Protein AF-A0A8X7NZN6-F1 (afdb_monomer_lite)

pLDDT: mean 70.94, std 18.4, range [31.31, 95.31]

InterPro domains:
  IPR000727 Target SNARE coiled-coil homology domain [PF05739] (166-217)
  IPR000727 Target SNARE coiled-coil homology domain [PS50192] (129-191)
  IPR000727 Target SNARE coiled-coil homology domain [SM00397] (124-191)
  IPR006012 Syntaxin/epimorphin, conserved site [PS00914] (135-174)
  IPR010989 SNARE [SSF47661] (9-184)
  IPR045242 Syntaxin [PTHR19957] (33-213)

Radius of gyration: 46.66 Å; chains: 1; bounding box: 101×71×136 Å

Organism: Brassica carinata (NCBI:txid52824)

Foldseek 3Di:
DVLVVLVVVLVVVVVVVPDDPVVNVVSVVVSLVVLVVVLVVLVVVLVVLVVVLVVLVVVVVVCCVVVVVVVVVVVPPPDDDDDDDDPPDDDDDDDDDDDDDDDDDDDDDDDDDPVVVVVVVVVVVVVVVVVVVVSVVVSVVSVVVSVVSVVVNVVSVCVNVVVDDPPPPPPVVVVVVVVVVVVVVVVVVVVVVVVVVVVVVVVVVVVVVVVVVVCCVVPVD

Structure (mmCIF, N/CA/C/O backbone):
data_AF-A0A8X7NZN6-F1
#
_entry.id   AF-A0A8X7NZN6-F1
#
loop_
_atom_site.group_PDB
_atom_site.id
_atom_site.type_symbol
_atom_site.label_atom_id
_atom_site.label_alt_id
_atom_site.label_comp_id
_atom_site.label_asym_id
_atom_site.label_entity_id
_atom_site.label_seq_id
_atom_site.pdbx_PDB_ins_code
_atom_site.Cartn_x
_atom_site.Cartn_y
_atom_site.Cartn_z
_atom_site.occupancy
_atom_site.B_iso_or_equiv
_atom_site.auth_seq_id
_atom_site.auth_comp_id
_atom_site.auth_asym_id
_atom_site.auth_atom_id
_atom_site.pdbx_PDB_model_num
ATOM 1 N N . MET A 1 1 ? 3.225 8.965 14.453 1.00 59.09 1 MET A N 1
ATOM 2 C CA . MET A 1 1 ? 4.578 9.516 14.675 1.00 59.09 1 MET A CA 1
ATOM 3 C C . MET A 1 1 ? 5.612 8.756 13.863 1.00 59.09 1 MET A C 1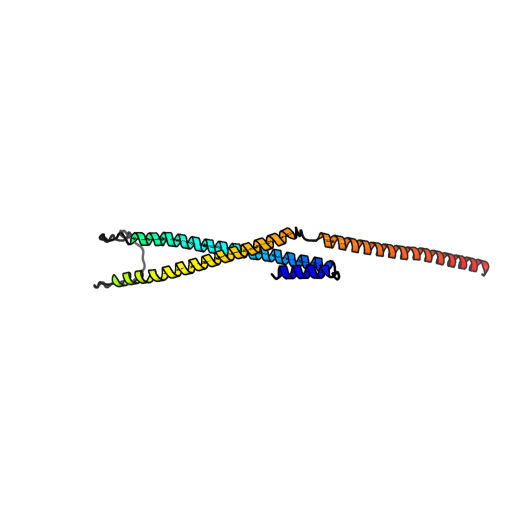
ATOM 5 O O . MET A 1 1 ? 5.939 9.262 12.811 1.00 59.09 1 MET A O 1
ATOM 9 N N . ALA A 1 2 ? 5.996 7.517 14.194 1.00 72.06 2 ALA A N 1
ATOM 10 C CA . ALA A 1 2 ? 7.061 6.818 13.448 1.00 72.06 2 ALA A CA 1
ATOM 11 C C . ALA A 1 2 ? 6.831 6.670 11.923 1.00 72.06 2 ALA A C 1
ATOM 13 O O . ALA A 1 2 ? 7.755 6.879 11.149 1.00 72.06 2 ALA A O 1
ATOM 14 N N . LEU A 1 3 ? 5.606 6.357 11.474 1.00 67.81 3 LEU A N 1
ATOM 15 C CA . LEU A 1 3 ? 5.263 6.301 10.038 1.00 67.81 3 LEU A CA 1
ATOM 16 C C . LEU A 1 3 ? 5.348 7.675 9.352 1.00 67.81 3 LEU A C 1
ATOM 18 O O . LEU A 1 3 ? 5.750 7.771 8.198 1.00 67.81 3 LEU A O 1
ATOM 22 N N . SER A 1 4 ? 4.984 8.733 10.077 1.00 73.88 4 SER A N 1
ATOM 23 C CA . SER A 1 4 ? 5.053 10.117 9.607 1.00 73.88 4 SER A CA 1
ATOM 24 C C . SER A 1 4 ? 6.507 10.585 9.495 1.00 73.88 4 SER A C 1
ATOM 26 O O . SER A 1 4 ? 6.854 11.231 8.515 1.00 73.88 4 SER A O 1
ATOM 28 N N . ASP A 1 5 ? 7.352 10.206 10.458 1.00 77.69 5 ASP A N 1
ATOM 29 C CA . ASP A 1 5 ? 8.793 10.492 10.461 1.00 77.69 5 ASP A CA 1
ATOM 30 C C . ASP A 1 5 ? 9.520 9.733 9.349 1.00 77.69 5 ASP A C 1
ATOM 32 O O . ASP A 1 5 ? 10.446 10.237 8.720 1.00 77.69 5 ASP A O 1
ATOM 36 N N . LEU A 1 6 ? 9.068 8.512 9.062 1.00 71.62 6 LEU A N 1
ATOM 37 C CA . LEU A 1 6 ? 9.506 7.782 7.887 1.00 71.62 6 LEU A CA 1
ATOM 38 C C . LEU A 1 6 ? 9.168 8.612 6.628 1.00 71.62 6 LEU A C 1
ATOM 40 O O . LEU A 1 6 ? 10.049 8.957 5.842 1.00 71.62 6 LEU A O 1
ATOM 44 N N . GLN A 1 7 ? 7.902 8.985 6.458 1.00 71.12 7 GLN A N 1
ATOM 45 C CA . GLN A 1 7 ? 7.441 9.697 5.268 1.00 71.12 7 GLN A CA 1
ATOM 46 C C . GLN A 1 7 ? 8.144 11.053 5.066 1.00 71.12 7 GLN A C 1
ATOM 48 O O . GLN A 1 7 ? 8.397 11.457 3.931 1.00 71.12 7 GLN A O 1
ATOM 53 N N . THR A 1 8 ? 8.513 11.750 6.143 1.00 79.06 8 THR A N 1
ATOM 54 C CA . THR A 1 8 ? 9.322 12.972 6.051 1.00 79.06 8 THR A CA 1
ATOM 55 C C . THR A 1 8 ? 10.756 12.686 5.615 1.00 79.06 8 THR A C 1
ATOM 57 O O . THR A 1 8 ? 11.257 13.410 4.756 1.00 79.06 8 THR A O 1
ATOM 60 N N . LEU A 1 9 ? 11.393 11.622 6.117 1.00 75.44 9 LEU A N 1
ATOM 61 C CA . LEU A 1 9 ? 12.720 11.192 5.656 1.00 75.44 9 LEU A CA 1
ATOM 62 C C . LEU A 1 9 ? 12.719 10.841 4.163 1.00 75.44 9 LEU A C 1
ATOM 64 O O . LEU A 1 9 ? 13.619 11.261 3.441 1.00 75.44 9 LEU A O 1
ATOM 68 N N . GLN A 1 10 ? 11.678 10.158 3.682 1.00 71.38 10 GLN A N 1
ATOM 69 C CA . GLN A 1 10 ? 11.515 9.875 2.254 1.00 71.38 10 GLN A CA 1
ATOM 70 C C . GLN A 1 10 ? 11.435 11.162 1.425 1.00 71.38 10 GLN A C 1
ATOM 72 O O . GLN A 1 10 ? 12.136 11.304 0.426 1.00 71.38 10 GLN A O 1
ATOM 77 N N . ASN A 1 11 ? 10.598 12.117 1.840 1.00 75.12 11 ASN A N 1
ATOM 78 C CA . ASN A 1 11 ? 10.445 13.386 1.126 1.00 75.12 11 ASN A CA 1
ATOM 79 C C . ASN A 1 11 ? 11.748 14.204 1.110 1.00 75.12 11 ASN A C 1
ATOM 81 O O . ASN A 1 11 ? 12.019 14.899 0.133 1.00 75.12 11 ASN A O 1
ATOM 85 N N . MET A 1 12 ? 12.559 14.108 2.169 1.00 74.81 12 MET A N 1
ATOM 86 C CA . MET A 1 12 ? 13.885 14.728 2.232 1.00 74.81 12 MET A CA 1
ATOM 87 C C . MET A 1 12 ? 14.886 14.057 1.281 1.00 74.81 12 MET A C 1
ATOM 89 O O . MET A 1 12 ? 15.617 14.757 0.587 1.00 74.81 12 MET A O 1
ATOM 93 N N . GLU A 1 13 ? 14.895 12.725 1.196 1.00 69.69 13 GLU A N 1
ATOM 94 C CA . GLU A 1 13 ? 15.803 11.970 0.317 1.00 69.69 13 GLU A CA 1
ATOM 95 C C . GLU A 1 13 ? 15.468 12.170 -1.175 1.00 69.69 13 GLU A C 1
ATOM 97 O O . GLU A 1 13 ? 16.363 12.267 -2.014 1.00 69.69 13 GLU A O 1
ATOM 102 N N . ILE A 1 14 ? 14.180 12.326 -1.508 1.00 68.44 14 ILE A N 1
ATOM 103 C CA . ILE A 1 14 ? 13.730 12.696 -2.860 1.00 68.44 14 ILE A CA 1
ATOM 104 C C . ILE A 1 14 ? 14.192 14.117 -3.229 1.00 68.44 14 ILE A C 1
ATOM 106 O O . ILE A 1 14 ? 14.574 14.364 -4.375 1.00 68.44 14 ILE A O 1
ATOM 110 N N . ALA A 1 15 ? 14.185 15.051 -2.271 1.00 72.00 15 ALA A N 1
ATOM 111 C CA . ALA A 1 15 ? 14.575 16.445 -2.494 1.00 72.00 15 ALA A CA 1
ATOM 112 C C . ALA A 1 15 ? 16.090 16.640 -2.711 1.00 72.00 15 ALA A C 1
ATOM 114 O O . ALA A 1 15 ? 16.482 17.582 -3.395 1.00 72.00 15 ALA A O 1
ATOM 115 N N . ASP A 1 16 ? 16.929 15.749 -2.174 1.00 72.50 16 ASP A N 1
ATOM 116 C CA . ASP A 1 16 ? 18.397 15.792 -2.302 1.00 72.50 16 ASP A CA 1
ATOM 117 C C . ASP A 1 16 ? 18.905 15.275 -3.669 1.00 72.50 16 ASP A C 1
ATOM 119 O O . ASP A 1 16 ? 20.084 15.383 -3.998 1.00 72.50 16 ASP A O 1
ATOM 123 N N . GLY A 1 17 ? 18.023 14.709 -4.505 1.00 65.31 17 GLY A N 1
ATOM 124 C CA . GLY A 1 17 ? 18.337 14.300 -5.884 1.00 65.31 17 GLY A CA 1
ATOM 125 C C . GLY A 1 17 ? 19.270 13.086 -6.026 1.00 65.31 17 GLY A C 1
ATOM 126 O O . GLY A 1 17 ? 19.543 12.661 -7.146 1.00 65.31 17 GLY A O 1
ATOM 127 N N . SER A 1 18 ? 19.725 12.496 -4.915 1.00 63.59 18 SER A N 1
ATOM 128 C CA . SER A 1 18 ? 20.623 11.330 -4.848 1.00 63.59 18 SER A CA 1
ATOM 129 C C . SER A 1 18 ? 19.871 10.005 -4.610 1.00 63.59 18 SER A C 1
ATOM 131 O O . SER A 1 18 ? 20.355 9.100 -3.927 1.00 63.59 18 SER A O 1
ATOM 133 N N . TYR A 1 19 ? 18.649 9.869 -5.132 1.00 65.81 19 TYR A N 1
ATOM 134 C CA . TYR A 1 19 ? 17.831 8.677 -4.900 1.00 65.81 19 TYR A CA 1
ATOM 135 C C . TYR A 1 19 ? 17.858 7.721 -6.097 1.00 65.81 19 TYR A C 1
ATOM 137 O O . TYR A 1 19 ? 17.766 8.121 -7.256 1.00 65.81 19 TYR A O 1
ATOM 145 N N . SER A 1 20 ? 17.958 6.422 -5.805 1.00 69.12 20 SER A N 1
ATOM 146 C CA . SER A 1 20 ? 17.649 5.382 -6.788 1.00 69.12 20 SER A CA 1
ATOM 147 C C . SER A 1 20 ? 16.138 5.169 -6.794 1.00 69.12 20 SER A C 1
ATOM 149 O O . SER A 1 20 ? 15.547 5.003 -5.723 1.00 69.12 20 SER A O 1
ATOM 151 N N . HIS A 1 21 ? 15.519 5.169 -7.974 1.00 66.94 21 HIS A N 1
ATOM 152 C CA . HIS A 1 21 ? 14.078 4.954 -8.147 1.00 66.94 21 HIS A CA 1
ATOM 153 C C . HIS A 1 21 ? 13.593 3.685 -7.414 1.00 66.94 21 HIS A C 1
ATOM 155 O O . HIS A 1 21 ? 12.579 3.715 -6.714 1.00 66.94 21 HIS A O 1
ATOM 161 N N . ASP A 1 22 ? 14.399 2.620 -7.436 1.00 69.56 22 ASP A N 1
ATOM 162 C CA . ASP A 1 22 ? 14.140 1.356 -6.734 1.00 69.56 22 ASP A CA 1
ATOM 163 C C . ASP A 1 22 ? 14.012 1.508 -5.218 1.00 69.56 22 ASP A C 1
ATOM 165 O O . ASP A 1 22 ? 13.165 0.870 -4.591 1.00 69.56 22 ASP A O 1
ATOM 169 N N . LYS A 1 23 ? 14.840 2.362 -4.600 1.00 73.81 23 LYS A N 1
ATOM 170 C CA . LYS A 1 23 ? 14.803 2.574 -3.146 1.00 73.81 23 LYS A CA 1
ATOM 171 C C . LYS A 1 23 ? 13.502 3.242 -2.734 1.00 73.81 23 LYS A C 1
ATOM 173 O O . LYS A 1 23 ? 12.896 2.831 -1.748 1.00 73.81 23 LYS A O 1
ATOM 178 N N . VAL A 1 24 ? 13.063 4.232 -3.508 1.00 72.00 24 VAL A N 1
ATOM 179 C CA . VAL A 1 24 ? 11.807 4.951 -3.272 1.00 72.00 24 VAL A CA 1
ATOM 180 C C . VAL A 1 24 ? 10.618 4.005 -3.451 1.00 72.00 24 VAL A C 1
ATOM 182 O O . VAL A 1 24 ? 9.733 3.974 -2.597 1.00 72.00 24 VAL A O 1
ATOM 185 N N . GLY A 1 25 ? 10.628 3.177 -4.502 1.00 71.88 25 GLY A N 1
ATOM 186 C CA . GLY A 1 25 ? 9.596 2.169 -4.751 1.00 71.88 25 GLY A CA 1
ATOM 187 C C . GLY A 1 25 ? 9.488 1.131 -3.630 1.00 71.88 25 GLY A C 1
ATOM 188 O O . GLY A 1 25 ? 8.407 0.943 -3.063 1.00 71.88 25 GLY A O 1
ATOM 189 N N . HIS A 1 26 ? 10.614 0.513 -3.259 1.00 74.31 26 HIS A N 1
ATOM 190 C CA . HIS A 1 26 ? 10.682 -0.468 -2.174 1.00 74.31 26 HIS A CA 1
ATOM 191 C C . HIS A 1 26 ? 10.235 0.131 -0.839 1.00 74.31 26 HIS A C 1
ATOM 193 O O . HIS A 1 26 ? 9.454 -0.467 -0.102 1.00 74.31 26 HIS A O 1
ATOM 199 N N . TYR A 1 27 ? 10.706 1.335 -0.527 1.00 75.56 27 TYR A N 1
ATOM 200 C CA . TYR A 1 27 ? 10.364 2.016 0.707 1.00 75.56 27 TYR A CA 1
ATOM 201 C C . TYR A 1 27 ? 8.863 2.300 0.815 1.00 75.56 27 TYR A C 1
ATOM 203 O O . TYR A 1 27 ? 8.254 1.985 1.838 1.00 75.56 27 TYR A O 1
ATOM 211 N N . THR A 1 28 ? 8.251 2.838 -0.244 1.00 75.56 28 THR A N 1
ATOM 212 C CA . THR A 1 28 ? 6.802 3.062 -0.285 1.00 75.56 28 THR A CA 1
ATOM 213 C C . THR A 1 28 ? 6.049 1.751 -0.064 1.00 75.56 28 THR A C 1
ATOM 215 O O . THR A 1 28 ? 5.167 1.700 0.787 1.00 75.56 28 THR A O 1
ATOM 218 N N . ALA A 1 29 ? 6.458 0.664 -0.730 1.00 76.31 29 ALA A N 1
ATOM 219 C CA . ALA A 1 29 ? 5.828 -0.646 -0.562 1.00 76.31 29 ALA A CA 1
ATOM 220 C C . ALA A 1 29 ? 5.892 -1.160 0.890 1.00 76.31 29 ALA A C 1
ATOM 222 O O . ALA A 1 29 ? 4.887 -1.628 1.424 1.00 76.31 29 ALA A O 1
ATOM 223 N N . VAL A 1 30 ? 7.043 -1.024 1.559 1.00 81.50 30 VAL A N 1
ATOM 224 C CA . VAL A 1 30 ? 7.194 -1.388 2.981 1.00 81.50 30 VAL A CA 1
ATOM 225 C C . VAL A 1 30 ? 6.304 -0.520 3.872 1.00 81.50 30 VAL A C 1
ATOM 227 O O . VAL A 1 30 ? 5.655 -1.023 4.791 1.00 81.50 30 VAL A O 1
ATOM 230 N N . CYS A 1 31 ? 6.260 0.785 3.606 1.00 79.62 31 CYS A N 1
ATOM 231 C CA . CYS A 1 31 ? 5.463 1.734 4.375 1.00 79.62 31 CYS A CA 1
ATOM 232 C C . CYS A 1 31 ? 3.962 1.416 4.270 1.00 79.62 31 CYS A C 1
ATOM 234 O O . CYS A 1 31 ? 3.230 1.519 5.256 1.00 79.62 31 CYS A O 1
ATOM 236 N N . ASP A 1 32 ? 3.510 0.981 3.097 1.00 76.69 32 ASP A N 1
ATOM 237 C CA . ASP A 1 32 ? 2.108 0.673 2.830 1.00 76.69 32 ASP A CA 1
ATOM 238 C C . ASP A 1 32 ? 1.689 -0.704 3.366 1.00 76.69 32 ASP A C 1
ATOM 240 O O . ASP A 1 32 ? 0.598 -0.830 3.936 1.00 76.69 32 ASP A O 1
ATOM 244 N N . ASP A 1 33 ? 2.568 -1.712 3.306 1.00 80.50 33 ASP A N 1
ATOM 245 C CA . ASP A 1 33 ? 2.362 -2.991 4.006 1.00 80.50 33 ASP A CA 1
ATOM 246 C C . ASP A 1 33 ? 2.240 -2.765 5.521 1.00 80.50 33 ASP A C 1
ATOM 248 O O . ASP A 1 33 ? 1.300 -3.252 6.158 1.00 80.50 33 ASP A O 1
ATOM 252 N N . LEU A 1 34 ? 3.123 -1.942 6.101 1.00 84.50 34 LEU A N 1
ATOM 253 C CA . LEU A 1 34 ? 3.086 -1.620 7.526 1.00 84.50 34 LEU A CA 1
ATOM 254 C C . LEU A 1 34 ? 1.785 -0.904 7.919 1.00 84.50 34 LEU A C 1
ATOM 256 O O . LEU A 1 34 ? 1.165 -1.275 8.919 1.00 84.50 34 LEU A O 1
ATOM 260 N N . LYS A 1 35 ? 1.334 0.082 7.132 1.00 80.81 35 LYS A N 1
ATOM 261 C CA . LYS A 1 35 ? 0.050 0.775 7.359 1.00 80.81 35 LYS A CA 1
ATOM 262 C C . LYS A 1 35 ? -1.132 -0.184 7.283 1.00 80.81 35 LYS A C 1
ATOM 264 O O . LYS A 1 35 ? -1.997 -0.142 8.156 1.00 80.81 35 LYS A O 1
ATOM 269 N N . THR A 1 36 ? -1.154 -1.069 6.288 1.00 80.75 36 THR A N 1
ATOM 270 C CA . THR A 1 36 ? -2.229 -2.054 6.091 1.00 80.75 36 THR A CA 1
ATOM 271 C C . THR A 1 36 ? -2.303 -3.031 7.262 1.00 80.75 36 THR A C 1
ATOM 273 O O . THR A 1 36 ? -3.375 -3.242 7.837 1.00 80.75 36 THR A O 1
ATOM 276 N N . ARG A 1 37 ? -1.158 -3.582 7.685 1.00 82.69 37 ARG A N 1
ATOM 277 C CA . ARG A 1 37 ? -1.075 -4.465 8.858 1.00 82.69 37 ARG A CA 1
ATOM 278 C C . ARG A 1 37 ? -1.495 -3.755 10.138 1.00 82.69 37 ARG A C 1
ATOM 280 O O . ARG A 1 37 ? -2.256 -4.322 10.921 1.00 82.69 37 ARG A O 1
ATOM 287 N N . LEU A 1 38 ? -1.037 -2.520 10.344 1.00 87.00 38 LEU A N 1
ATOM 288 C CA . LEU A 1 38 ? -1.389 -1.721 11.515 1.00 8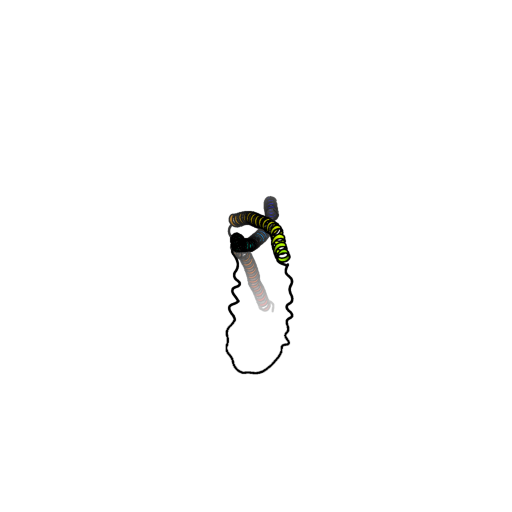7.00 38 LEU A CA 1
ATOM 289 C C . LEU A 1 38 ? -2.889 -1.411 11.550 1.00 87.00 38 LEU A C 1
ATOM 291 O O . LEU A 1 38 ? -3.511 -1.535 12.604 1.00 87.00 38 LEU A O 1
ATOM 295 N N . MET A 1 39 ? -3.487 -1.067 10.408 1.00 84.50 39 MET A N 1
ATOM 296 C CA . MET A 1 39 ? -4.930 -0.851 10.288 1.00 84.50 39 MET A CA 1
ATOM 297 C C . MET A 1 39 ? -5.707 -2.129 10.626 1.00 84.50 39 MET A C 1
ATOM 299 O O . MET A 1 39 ? -6.655 -2.080 11.411 1.00 84.50 39 MET A O 1
ATOM 303 N N . GLY A 1 40 ? -5.271 -3.281 10.105 1.00 82.50 40 GLY A N 1
ATOM 304 C CA . GLY A 1 40 ? -5.857 -4.583 10.424 1.00 82.50 40 GLY A CA 1
ATOM 305 C C . GLY A 1 40 ? -5.776 -4.928 11.915 1.00 82.50 40 GLY A C 1
ATOM 306 O O . GLY A 1 40 ? -6.786 -5.292 12.515 1.00 82.50 40 GLY A O 1
ATOM 307 N N . ALA A 1 41 ? -4.606 -4.753 12.534 1.00 87.56 41 ALA A N 1
ATOM 308 C CA . ALA A 1 41 ? -4.404 -4.998 13.962 1.00 87.56 41 ALA A CA 1
ATOM 309 C C . ALA A 1 41 ? -5.240 -4.050 14.842 1.00 87.56 41 ALA A C 1
ATOM 311 O O . ALA A 1 41 ? -5.872 -4.489 15.802 1.00 87.56 41 ALA A O 1
ATOM 312 N N . THR A 1 42 ? -5.298 -2.763 14.486 1.00 86.25 42 THR A N 1
ATOM 313 C CA . THR A 1 42 ? -6.100 -1.747 15.192 1.00 86.25 42 THR A CA 1
ATOM 314 C C . THR A 1 42 ? -7.587 -2.100 15.149 1.00 86.25 42 THR A C 1
ATOM 316 O O . THR A 1 42 ? -8.258 -2.046 16.178 1.00 86.25 42 THR A O 1
ATOM 319 N N . LYS A 1 43 ? -8.092 -2.533 13.985 1.00 86.31 43 LYS A N 1
ATOM 320 C CA . LYS A 1 43 ? -9.481 -2.979 13.824 1.00 86.31 43 LYS A CA 1
ATOM 321 C C . LYS A 1 43 ? -9.792 -4.205 14.685 1.00 86.31 43 LYS A C 1
ATOM 323 O O . LYS A 1 43 ? -10.763 -4.190 15.432 1.00 86.31 43 LYS A O 1
ATOM 328 N N . GLN A 1 44 ? -8.940 -5.231 14.648 1.00 89.06 44 GLN A N 1
ATOM 329 C CA . GLN A 1 44 ? -9.119 -6.420 15.492 1.00 89.06 44 GLN A CA 1
ATOM 330 C C . GLN A 1 44 ? -9.134 -6.066 16.983 1.00 89.06 44 GLN A C 1
ATOM 332 O O . GLN A 1 44 ? -9.942 -6.594 17.746 1.00 89.06 44 GLN A O 1
ATOM 337 N N . PHE A 1 45 ? -8.261 -5.154 17.412 1.00 90.88 45 PHE A N 1
ATOM 338 C CA . PHE A 1 45 ? -8.224 -4.715 18.801 1.00 90.88 45 PHE A CA 1
ATOM 339 C C . PHE A 1 45 ? -9.493 -3.945 19.197 1.00 90.88 45 PHE A C 1
ATOM 341 O O . PHE A 1 45 ? -10.053 -4.194 20.268 1.00 90.88 45 PHE A O 1
ATOM 348 N N . GLN A 1 46 ? -9.998 -3.077 18.317 1.00 90.81 46 GLN A N 1
ATOM 349 C CA . GLN A 1 46 ? -11.276 -2.392 18.504 1.00 90.81 46 GLN A CA 1
ATOM 350 C C . GLN A 1 46 ? -12.444 -3.382 18.629 1.00 90.81 46 GLN A C 1
ATOM 352 O O . GLN A 1 46 ? -13.272 -3.225 19.529 1.00 90.81 46 GLN A O 1
ATOM 357 N N . ASP A 1 47 ? -12.497 -4.414 17.785 1.00 89.56 47 ASP A N 1
ATOM 358 C CA . ASP A 1 47 ? -13.545 -5.441 17.827 1.00 89.56 47 ASP A CA 1
ATOM 359 C C . ASP A 1 47 ? -13.537 -6.183 19.177 1.00 89.56 47 ASP A C 1
ATOM 361 O O . ASP A 1 47 ? -14.578 -6.339 19.817 1.00 89.56 47 ASP A O 1
ATOM 365 N N . VAL A 1 48 ? -12.352 -6.564 19.674 1.00 93.94 48 VAL A N 1
ATOM 366 C CA . VAL A 1 48 ? -12.192 -7.220 20.986 1.00 93.94 48 VAL A CA 1
ATOM 367 C C . VAL A 1 48 ? -12.625 -6.308 22.136 1.00 93.94 48 VAL A C 1
ATOM 369 O O . VAL A 1 48 ? -13.324 -6.756 23.050 1.00 93.94 48 VAL A O 1
ATOM 372 N N . LEU A 1 49 ? -12.232 -5.032 22.116 1.00 90.81 49 LEU A N 1
ATOM 373 C CA . LEU A 1 49 ? -12.635 -4.069 23.145 1.00 90.81 49 LEU A CA 1
ATOM 374 C C . LEU A 1 49 ? -14.143 -3.810 23.126 1.00 90.81 49 LEU A C 1
ATOM 376 O O . LEU A 1 49 ? -14.761 -3.731 24.191 1.00 90.81 49 LEU A O 1
ATOM 380 N N . THR A 1 50 ? -14.742 -3.741 21.938 1.00 90.00 50 THR A N 1
ATOM 381 C CA . THR A 1 50 ? -16.190 -3.581 21.762 1.00 90.00 50 THR A CA 1
ATOM 382 C C . THR A 1 50 ? -16.928 -4.795 22.317 1.00 90.00 50 THR A C 1
ATOM 384 O O . THR A 1 50 ? -17.774 -4.641 23.197 1.00 90.00 50 THR A O 1
ATOM 387 N N . ALA A 1 51 ? -16.519 -6.010 21.936 1.00 92.06 51 ALA A N 1
ATOM 388 C CA . ALA A 1 51 ? -17.091 -7.252 22.453 1.00 92.06 51 ALA A CA 1
ATOM 389 C C . ALA A 1 51 ? -16.944 -7.378 23.980 1.00 92.06 51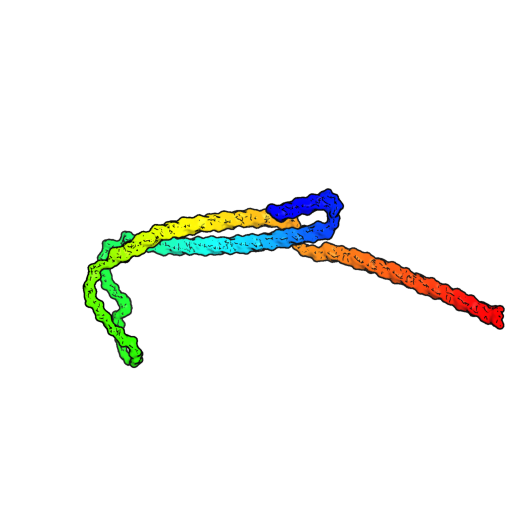 ALA A C 1
ATOM 391 O O . ALA A 1 51 ? -17.846 -7.860 24.675 1.00 92.06 51 ALA A O 1
ATOM 392 N N . ARG A 1 52 ? -15.815 -6.928 24.541 1.00 89.00 52 ARG A N 1
ATOM 393 C CA . ARG A 1 52 ? -15.613 -6.874 25.995 1.00 89.00 52 ARG A CA 1
ATOM 394 C C . ARG A 1 52 ? -16.555 -5.866 26.658 1.00 89.00 52 ARG A C 1
ATOM 396 O O . ARG A 1 52 ? -17.141 -6.192 27.691 1.00 89.00 52 ARG A O 1
ATOM 403 N N . SER A 1 53 ? -16.701 -4.671 26.086 1.00 88.81 53 SER A N 1
ATOM 404 C CA . SER A 1 53 ? -17.605 -3.626 26.583 1.00 88.81 53 SER A CA 1
ATOM 405 C C . SER A 1 53 ? -19.057 -4.106 26.584 1.00 88.81 53 SER A C 1
ATOM 407 O O . SER A 1 53 ? -19.742 -4.003 27.602 1.00 88.81 53 SER A O 1
ATOM 409 N N . GLU A 1 54 ? -19.503 -4.736 25.495 1.00 89.62 54 GLU A N 1
ATOM 410 C CA . GLU A 1 54 ? -20.834 -5.338 25.381 1.00 89.62 54 GLU A CA 1
ATOM 411 C C . GLU A 1 54 ? -21.065 -6.430 26.427 1.00 89.62 54 GLU A C 1
ATOM 413 O O . GLU A 1 54 ? -22.069 -6.393 27.140 1.00 89.62 54 GLU A O 1
ATOM 418 N N . ASN A 1 55 ? -20.116 -7.358 26.597 1.00 89.88 55 ASN A N 1
ATOM 419 C CA . ASN A 1 55 ? -20.212 -8.400 27.624 1.00 89.88 55 ASN A CA 1
ATOM 420 C C . ASN A 1 55 ? -20.321 -7.811 29.037 1.00 89.88 55 ASN A C 1
ATOM 422 O O . ASN A 1 55 ? -21.134 -8.266 29.846 1.00 89.88 55 ASN A O 1
ATOM 426 N N . MET A 1 56 ? -19.532 -6.780 29.343 1.00 85.62 56 MET A N 1
ATOM 427 C CA . MET A 1 56 ? -19.584 -6.099 30.635 1.00 85.62 56 MET A CA 1
ATOM 428 C C . MET A 1 56 ? -20.916 -5.367 30.851 1.00 85.62 56 MET A C 1
ATOM 430 O O . MET A 1 56 ? -21.484 -5.468 31.941 1.00 85.62 56 MET A O 1
ATOM 434 N N . LYS A 1 57 ? -21.445 -4.683 29.827 1.00 86.12 57 LYS A N 1
ATOM 435 C CA . LYS A 1 57 ? -22.759 -4.017 29.868 1.00 86.12 57 LYS A CA 1
ATOM 436 C C . LYS A 1 57 ? -23.901 -5.026 30.031 1.00 86.12 57 LYS A C 1
ATOM 438 O O . LYS A 1 57 ? -24.788 -4.817 30.856 1.00 86.12 57 LYS A O 1
ATOM 443 N N . ALA A 1 58 ? -23.859 -6.153 29.322 1.00 86.38 58 ALA A N 1
ATOM 444 C CA . ALA A 1 58 ? -24.852 -7.220 29.444 1.00 86.38 58 ALA A CA 1
ATOM 445 C C . ALA A 1 58 ? -24.844 -7.860 30.842 1.00 86.38 58 ALA A C 1
ATOM 447 O O . ALA A 1 58 ? -25.901 -8.121 31.423 1.00 86.38 58 ALA A O 1
ATOM 448 N N . HIS A 1 59 ? -23.655 -8.088 31.407 1.00 81.94 59 HIS A N 1
ATOM 449 C CA . HIS A 1 59 ? -23.512 -8.591 32.771 1.00 81.94 59 HIS A CA 1
ATOM 450 C C . HIS A 1 59 ? -24.041 -7.586 33.809 1.00 81.94 59 HIS A C 1
ATOM 452 O O . HIS A 1 59 ? -24.689 -7.985 34.778 1.00 81.94 59 HIS A O 1
ATOM 458 N N . GLU A 1 60 ? -23.806 -6.288 33.599 1.00 81.38 60 GLU A N 1
ATOM 459 C CA . GLU A 1 60 ? -24.336 -5.219 34.449 1.00 81.38 60 GLU A CA 1
ATOM 460 C C . GLU A 1 60 ? -25.864 -5.182 34.435 1.00 81.38 60 GLU A C 1
ATOM 462 O O . GLU A 1 60 ? -26.488 -5.250 35.492 1.00 81.38 60 GLU A O 1
ATOM 467 N N . ASN A 1 61 ? -26.465 -5.147 33.246 1.00 84.06 61 ASN A N 1
ATOM 468 C CA . ASN A 1 61 ? -27.915 -5.123 33.078 1.00 84.06 61 ASN A CA 1
ATOM 469 C C . ASN A 1 61 ? -28.576 -6.316 33.788 1.00 84.06 61 ASN A C 1
ATOM 471 O O . ASN A 1 61 ? -29.504 -6.149 34.579 1.00 84.06 61 ASN A O 1
ATOM 475 N N . ARG A 1 62 ? -28.015 -7.517 33.597 1.00 82.44 62 ARG A N 1
ATOM 476 C CA . ARG A 1 62 ? -28.467 -8.734 34.275 1.00 82.44 62 ARG A CA 1
ATOM 477 C C . ARG A 1 62 ? -28.390 -8.593 35.793 1.00 82.44 62 ARG A C 1
ATOM 479 O O . ARG A 1 62 ? -29.350 -8.911 36.490 1.00 82.44 62 ARG A O 1
ATOM 486 N N . LYS A 1 63 ? -27.265 -8.101 36.314 1.00 76.94 63 LYS A N 1
ATOM 487 C CA . LYS A 1 63 ? -27.089 -7.895 37.753 1.00 76.94 63 LYS A CA 1
ATOM 488 C C . LYS A 1 63 ? -28.080 -6.868 38.299 1.00 76.94 63 LYS A C 1
ATOM 490 O O . LYS A 1 63 ? -28.629 -7.109 39.365 1.00 76.94 63 LYS A O 1
ATOM 495 N N . GLN A 1 64 ? -28.349 -5.776 37.588 1.00 76.94 64 GLN A N 1
ATOM 496 C CA . GLN A 1 64 ? -29.334 -4.773 38.004 1.00 76.94 64 GLN A CA 1
ATOM 497 C C . GLN A 1 64 ? -30.753 -5.349 38.045 1.00 76.94 64 GLN A C 1
ATOM 499 O O . GLN A 1 64 ? -31.454 -5.132 39.028 1.00 76.94 64 GLN A O 1
ATOM 504 N N . LEU A 1 65 ? -31.149 -6.160 37.058 1.00 75.56 65 LEU A N 1
ATOM 505 C CA . LEU A 1 65 ? -32.452 -6.838 37.049 1.00 75.56 65 LEU A CA 1
ATOM 506 C C . LEU A 1 65 ? -32.633 -7.775 38.254 1.00 75.56 65 LEU A C 1
ATOM 508 O O . LEU A 1 65 ? -33.688 -7.774 38.887 1.00 75.56 65 LEU A O 1
ATOM 512 N N . PHE A 1 66 ? -31.606 -8.552 38.607 1.00 71.75 66 PHE A N 1
ATOM 513 C CA . PHE A 1 66 ? -31.669 -9.459 39.760 1.00 71.75 66 PHE A CA 1
ATOM 514 C C . PHE A 1 66 ? -31.466 -8.745 41.107 1.00 71.75 66 PHE A C 1
ATOM 516 O O . PHE A 1 66 ? -32.079 -9.127 42.099 1.00 71.75 66 PHE A O 1
ATOM 523 N N . SER A 1 67 ? -30.661 -7.681 41.153 1.00 66.81 67 SER A N 1
ATOM 524 C CA . SER A 1 67 ? -30.426 -6.889 42.365 1.00 66.81 67 SER A CA 1
ATOM 525 C C . SER A 1 67 ? -31.628 -6.012 42.720 1.00 66.81 67 SER A C 1
ATOM 527 O O . SER A 1 67 ? -32.002 -5.949 43.887 1.00 66.81 67 SER A O 1
ATOM 529 N N . ALA A 1 68 ? -32.271 -5.377 41.736 1.00 61.81 68 ALA A N 1
ATOM 530 C CA . ALA A 1 68 ? -33.495 -4.604 41.950 1.00 61.81 68 ALA A CA 1
ATOM 531 C C . ALA A 1 68 ? -34.653 -5.503 42.408 1.00 61.81 68 ALA A C 1
ATOM 533 O O . ALA A 1 68 ? -35.434 -5.120 43.276 1.00 61.81 68 ALA A O 1
ATOM 534 N N . LYS A 1 69 ? -34.726 -6.734 41.881 1.00 60.53 69 LYS A N 1
ATOM 535 C CA . LYS A 1 69 ? -35.726 -7.721 42.299 1.00 60.53 69 LYS A CA 1
ATOM 536 C C . LYS A 1 69 ? -35.524 -8.184 43.746 1.00 60.53 69 LYS A C 1
ATOM 538 O O . LYS A 1 69 ? -36.509 -8.335 44.456 1.00 60.53 69 LYS A O 1
ATOM 543 N N . ASN A 1 70 ? -34.283 -8.340 44.207 1.00 55.78 70 ASN A N 1
ATOM 544 C CA . ASN A 1 70 ? -34.004 -8.701 45.601 1.00 55.78 70 ASN A CA 1
ATOM 545 C C . ASN A 1 70 ? -34.236 -7.532 46.578 1.00 55.78 70 ASN A C 1
ATOM 547 O O . ASN A 1 70 ? -34.717 -7.766 47.680 1.00 55.78 70 ASN A O 1
ATOM 551 N N . ALA A 1 71 ? -33.988 -6.281 46.169 1.00 54.50 71 ALA A N 1
ATOM 552 C CA . ALA A 1 71 ? -34.297 -5.099 46.985 1.00 54.50 71 ALA A CA 1
ATOM 553 C C . ALA A 1 71 ? -35.813 -4.854 47.153 1.00 54.50 71 ALA A C 1
ATOM 555 O O . ALA A 1 71 ? -36.244 -4.302 48.161 1.00 54.50 71 ALA A O 1
ATOM 556 N N . ALA A 1 72 ? -36.636 -5.284 46.189 1.00 53.41 72 ALA A N 1
ATOM 557 C CA . ALA A 1 72 ? -38.093 -5.169 46.268 1.00 53.41 72 ALA A CA 1
ATOM 558 C C . ALA A 1 72 ? -38.756 -6.240 47.163 1.00 53.41 72 ALA A C 1
ATOM 560 O O . ALA A 1 72 ? -39.863 -6.019 47.646 1.00 53.41 72 ALA A O 1
ATOM 561 N N . VAL A 1 73 ? -38.099 -7.383 47.399 1.00 54.09 73 VAL A N 1
ATOM 562 C CA . VAL A 1 73 ? -38.643 -8.488 48.217 1.00 54.09 73 VAL A CA 1
ATOM 563 C C . VAL A 1 73 ? -38.444 -8.255 49.722 1.00 54.09 73 VAL A C 1
ATOM 565 O O . VAL A 1 73 ? -39.207 -8.788 50.525 1.00 54.09 73 VAL A O 1
ATOM 568 N N . ASP A 1 74 ? -37.487 -7.414 50.120 1.00 49.88 74 ASP A N 1
ATOM 569 C CA . ASP A 1 74 ? -37.168 -7.184 51.539 1.00 49.88 74 ASP A CA 1
ATOM 570 C C . ASP A 1 74 ? -38.083 -6.145 52.221 1.00 49.88 74 ASP A C 1
ATOM 572 O O . ASP A 1 74 ? -38.140 -6.052 53.443 1.00 49.88 74 ASP A O 1
ATOM 576 N N . ASN A 1 75 ? -38.875 -5.389 51.448 1.00 47.84 75 ASN A N 1
ATOM 577 C CA . ASN A 1 75 ? -39.762 -4.351 51.992 1.00 47.84 75 ASN A CA 1
ATOM 578 C C . ASN A 1 75 ? -41.217 -4.817 52.200 1.00 47.84 75 ASN A C 1
ATOM 580 O O . ASN A 1 75 ? -42.114 -4.000 52.413 1.00 47.84 75 ASN A O 1
ATOM 584 N N . GLN A 1 76 ? -41.479 -6.126 52.113 1.00 47.75 76 GLN A N 1
ATOM 585 C CA . GLN A 1 76 ? -42.833 -6.668 52.223 1.00 47.75 76 GLN A CA 1
ATOM 586 C C . GLN A 1 76 ? -42.889 -7.996 52.985 1.00 47.75 76 GLN A C 1
ATOM 588 O O . GLN A 1 76 ? -43.574 -8.904 52.551 1.00 47.75 76 GLN A O 1
ATOM 593 N N . ASN A 1 77 ? -42.207 -8.127 54.130 1.00 44.09 77 ASN A N 1
ATOM 594 C CA . ASN A 1 77 ? -42.408 -9.276 55.026 1.00 44.09 77 ASN A CA 1
ATOM 595 C C . ASN A 1 77 ? -42.347 -8.897 56.518 1.00 44.09 77 ASN A C 1
ATOM 597 O O . ASN A 1 77 ? -41.568 -9.441 57.292 1.00 44.09 77 ASN A O 1
ATOM 601 N N . ASN A 1 78 ? -43.262 -8.022 56.951 1.00 45.41 78 ASN A N 1
ATOM 602 C CA . ASN A 1 78 ? -43.875 -8.153 58.278 1.00 45.41 78 ASN A CA 1
ATOM 603 C C . ASN A 1 78 ? -45.277 -8.762 58.112 1.00 45.41 78 ASN A C 1
ATOM 605 O O . ASN A 1 78 ? -46.289 -8.088 58.276 1.00 45.41 78 ASN A O 1
ATOM 609 N N . ALA A 1 79 ? -45.335 -10.030 57.705 1.00 42.59 79 ALA A N 1
ATOM 610 C CA . ALA A 1 79 ? -46.560 -10.823 57.718 1.00 42.59 79 ALA A CA 1
ATOM 611 C C . ALA A 1 79 ? -46.210 -12.316 57.819 1.00 42.59 79 ALA A C 1
ATOM 613 O O . ALA A 1 79 ? -46.062 -13.013 56.826 1.00 42.59 79 ALA A O 1
ATOM 614 N N . LYS A 1 80 ? -46.048 -12.781 59.062 1.00 46.19 80 LYS A N 1
ATOM 615 C CA . LYS A 1 80 ? -46.439 -14.115 59.555 1.00 46.19 80 LYS A CA 1
ATOM 616 C C . LYS A 1 80 ? -46.332 -15.265 58.528 1.00 46.19 80 LYS A C 1
ATOM 618 O O . LYS A 1 80 ? -47.330 -15.688 57.952 1.00 46.19 80 LYS A O 1
ATOM 623 N N . ALA A 1 81 ? -45.128 -15.813 58.362 1.00 39.53 81 ALA A N 1
ATOM 624 C CA . ALA A 1 81 ? -44.907 -17.027 57.580 1.00 39.53 81 ALA A CA 1
ATOM 625 C C . ALA A 1 81 ? -45.482 -18.257 58.312 1.00 39.53 81 ALA A C 1
ATOM 627 O O . ALA A 1 81 ? -44.954 -18.705 59.331 1.00 39.53 81 ALA A O 1
ATOM 628 N N . VAL A 1 82 ? -46.590 -18.783 57.792 1.00 47.88 82 VAL A N 1
ATOM 629 C CA . VAL A 1 82 ? -47.073 -20.144 58.057 1.00 47.88 82 VAL A CA 1
ATOM 630 C C . VAL A 1 82 ? -46.086 -21.119 57.393 1.00 47.88 82 VAL A C 1
ATOM 632 O O . VAL A 1 82 ? -45.746 -20.905 56.231 1.00 47.88 82 VAL A O 1
ATOM 635 N N . PRO A 1 83 ? -45.592 -22.164 58.082 1.00 48.69 83 PRO A N 1
ATOM 636 C CA . PRO A 1 83 ? -44.665 -23.113 57.479 1.00 48.69 83 PRO A CA 1
ATOM 637 C C . PRO A 1 83 ? -45.430 -24.059 56.544 1.00 48.69 83 PRO A C 1
ATOM 639 O O . PRO A 1 83 ? -46.077 -25.005 56.991 1.00 48.69 83 PRO A O 1
ATOM 642 N N . GLU A 1 84 ? -45.369 -23.790 55.243 1.00 40.72 84 GLU A N 1
ATOM 643 C CA . GLU A 1 84 ? -45.819 -24.712 54.199 1.00 40.72 84 GLU A CA 1
ATOM 644 C C . GLU A 1 84 ? -44.714 -25.759 53.940 1.00 40.72 84 GLU A C 1
ATOM 646 O O . GLU A 1 84 ? -43.548 -25.391 53.759 1.00 40.72 84 GLU A O 1
ATOM 651 N N . PRO A 1 85 ? -45.020 -27.069 53.988 1.00 54.28 85 PRO A N 1
ATOM 652 C CA . PRO A 1 85 ? -44.014 -28.112 53.831 1.00 54.28 85 PRO A CA 1
ATOM 653 C C . PRO A 1 85 ? -43.606 -28.292 52.353 1.00 54.28 85 PRO A C 1
ATOM 655 O O . PRO A 1 85 ? -44.407 -28.049 51.451 1.00 54.28 85 PRO A O 1
ATOM 658 N N . PRO A 1 86 ? -42.368 -28.750 52.075 1.00 62.88 86 PRO A N 1
ATOM 659 C CA . PRO A 1 86 ? -41.868 -28.946 50.712 1.00 62.88 86 PRO A CA 1
ATOM 660 C C . PRO A 1 86 ? -42.658 -30.016 49.921 1.00 62.88 86 PRO A C 1
ATOM 662 O O . PRO A 1 86 ? -43.135 -30.992 50.507 1.00 62.88 86 PRO A O 1
ATOM 665 N N . PRO A 1 87 ? -42.741 -29.898 48.577 1.00 48.06 87 PRO A N 1
ATOM 666 C CA . PRO A 1 87 ? -43.713 -30.609 47.732 1.00 48.06 87 PRO A CA 1
ATOM 667 C C . PRO A 1 87 ? -43.424 -32.098 47.477 1.00 48.06 87 PRO A C 1
ATOM 669 O O . PRO A 1 87 ? -44.063 -32.705 46.621 1.00 48.06 87 PRO A O 1
ATOM 672 N N . TRP A 1 88 ? -42.495 -32.731 48.195 1.00 55.91 88 TRP A N 1
ATOM 673 C CA . TRP A 1 88 ? -42.207 -34.160 48.031 1.00 55.91 88 TRP A CA 1
ATOM 674 C C . TRP A 1 88 ? -42.590 -34.944 49.282 1.00 55.91 88 TRP A C 1
ATOM 676 O O . TRP A 1 88 ? -41.737 -35.427 50.024 1.00 55.91 88 TRP A O 1
ATOM 686 N N . SER A 1 89 ? -43.894 -35.082 49.524 1.00 40.94 89 SER A N 1
ATOM 687 C CA . SER A 1 89 ? -44.401 -36.091 50.459 1.00 40.94 89 SER A CA 1
ATOM 688 C C . SER A 1 89 ? -45.817 -36.568 50.109 1.00 40.94 89 SER A C 1
ATOM 690 O O . SER A 1 89 ? -46.796 -35.872 50.347 1.00 40.94 89 SER A O 1
ATOM 692 N N . SER A 1 90 ? -45.898 -37.768 49.515 1.00 36.12 90 SER A N 1
ATOM 693 C CA . SER A 1 90 ? -46.918 -38.840 49.691 1.00 36.12 90 SER A CA 1
ATOM 694 C C . SER A 1 90 ? -46.818 -39.831 48.507 1.00 36.12 90 SER A C 1
ATOM 696 O O . SER A 1 90 ? -47.104 -39.479 47.372 1.00 36.12 90 SER A O 1
ATOM 698 N N . SER A 1 91 ? -46.080 -40.946 48.661 1.00 41.19 91 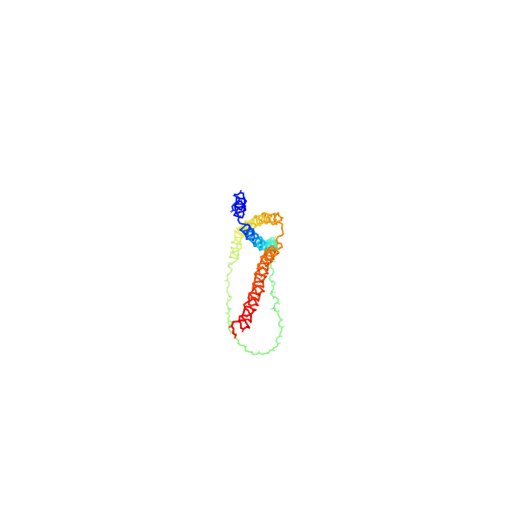SER A N 1
ATOM 699 C CA . SER A 1 91 ? -46.538 -42.333 48.971 1.00 41.19 91 SER A CA 1
ATOM 700 C C . SER A 1 91 ? -47.312 -42.999 47.811 1.00 41.19 91 SER A C 1
ATOM 702 O O . SER A 1 91 ? -48.297 -42.428 47.375 1.00 41.19 91 SER A O 1
ATOM 704 N N . SER A 1 92 ? -46.960 -44.172 47.253 1.00 39.69 92 SER A N 1
ATOM 705 C CA . SER A 1 92 ? -46.805 -45.489 47.913 1.00 39.69 92 SER A CA 1
ATOM 706 C C . SER A 1 92 ? -46.135 -46.593 47.033 1.00 39.69 92 SER A C 1
ATOM 708 O O . SER A 1 92 ? -46.366 -46.659 45.833 1.00 39.69 92 SER A O 1
ATOM 710 N N . THR A 1 93 ? -45.368 -47.462 47.716 1.00 37.78 93 THR A N 1
ATOM 711 C CA . THR A 1 93 ? -44.657 -48.770 47.488 1.00 37.78 93 THR A CA 1
ATOM 712 C C . THR A 1 93 ? -45.302 -49.891 46.616 1.00 37.78 93 THR A C 1
ATOM 714 O O . THR A 1 93 ? -46.481 -49.728 46.318 1.00 37.78 93 THR A O 1
ATOM 717 N N . PRO A 1 94 ? -44.655 -51.071 46.300 1.00 48.00 94 PRO A N 1
ATOM 718 C CA . PRO A 1 94 ? -43.447 -51.713 46.899 1.00 48.00 94 PRO A CA 1
ATOM 719 C C . PRO A 1 94 ? -42.401 -52.406 45.957 1.00 48.00 94 PRO A C 1
ATOM 721 O O . PRO A 1 94 ? -42.645 -52.666 44.786 1.00 48.00 94 PRO A O 1
ATOM 724 N N . SER A 1 95 ? -41.298 -52.859 46.589 1.00 35.94 95 SER A N 1
ATOM 725 C CA . SER A 1 95 ? -40.429 -54.022 46.263 1.00 35.94 95 SER A CA 1
ATOM 726 C C . SER A 1 95 ? -39.131 -53.816 45.451 1.00 35.94 95 SER A C 1
ATOM 728 O O . SER A 1 95 ? -39.170 -53.446 44.284 1.00 35.94 95 SER A O 1
ATOM 730 N N . GLY A 1 96 ? -37.978 -54.158 46.062 1.00 34.41 96 GLY A N 1
ATOM 731 C CA . GLY A 1 96 ? -36.689 -54.362 45.367 1.00 34.41 96 GLY A CA 1
ATOM 732 C C . GLY A 1 96 ? -35.412 -53.882 46.088 1.00 34.41 96 GLY A C 1
ATOM 733 O O . GLY A 1 96 ? -34.863 -52.858 45.719 1.00 34.41 96 GLY A O 1
ATOM 734 N N . SER A 1 97 ? -34.966 -54.631 47.105 1.00 39.66 97 SER A N 1
ATOM 735 C CA . SER A 1 97 ? -33.578 -54.879 47.586 1.00 39.66 97 SER A CA 1
ATOM 736 C C . SER A 1 97 ? -32.421 -53.842 47.499 1.00 39.66 97 SER A C 1
ATOM 738 O O . SER A 1 97 ? -32.069 -53.373 46.424 1.00 39.66 97 SER A O 1
ATOM 740 N N . LEU A 1 98 ? -31.682 -53.776 48.630 1.00 36.81 98 LEU A N 1
ATOM 741 C CA . LEU A 1 98 ? -30.251 -53.427 48.861 1.00 36.81 98 LEU A CA 1
ATOM 742 C C . LEU A 1 98 ? -29.895 -51.921 48.972 1.00 36.81 98 LEU A C 1
ATOM 744 O O . LEU A 1 98 ? -29.818 -51.211 47.984 1.00 36.81 98 LEU A O 1
ATOM 748 N N . GLN A 1 99 ? -29.801 -51.328 50.172 1.00 40.78 99 GLN A N 1
ATOM 749 C CA . GLN A 1 99 ? -28.750 -51.439 51.212 1.00 40.78 99 GLN A CA 1
ATOM 750 C C . GLN A 1 99 ? -27.612 -50.409 51.067 1.00 40.78 99 GLN A C 1
ATOM 752 O O . GLN A 1 99 ? -26.587 -50.707 50.466 1.00 40.78 99 GLN A O 1
ATOM 757 N N . GLN A 1 100 ? -27.759 -49.246 51.724 1.00 37.59 100 GLN A N 1
ATOM 758 C CA . GLN A 1 100 ? -26.836 -48.757 52.771 1.00 37.59 100 GLN A CA 1
ATOM 759 C C . GLN A 1 100 ? -27.225 -47.356 53.277 1.00 37.59 100 GLN A C 1
ATOM 761 O O . GLN A 1 100 ? -27.139 -46.358 52.573 1.00 37.59 100 GLN A O 1
ATOM 766 N N . GLN A 1 101 ? -27.609 -47.305 54.549 1.00 42.88 101 GLN A N 1
ATOM 767 C CA . GLN A 1 101 ? -27.551 -46.131 55.419 1.00 42.88 101 GLN A CA 1
ATOM 768 C C . GLN A 1 101 ? -27.032 -46.641 56.774 1.00 42.88 101 GLN A C 1
ATOM 770 O O . GLN A 1 101 ? -27.208 -47.825 57.083 1.00 42.88 101 GLN A O 1
ATOM 775 N N . PRO A 1 102 ? -26.459 -45.772 57.615 1.00 46.94 102 PRO A N 1
ATOM 776 C CA . PRO A 1 102 ? -27.165 -45.572 58.879 1.00 46.94 102 PRO A CA 1
ATOM 777 C C . PRO A 1 102 ? -27.490 -44.099 59.146 1.00 46.94 102 PRO A C 1
ATOM 779 O O . PRO A 1 102 ? -26.632 -43.223 59.101 1.00 46.94 102 PRO A O 1
ATOM 782 N N . LEU A 1 103 ? -28.768 -43.874 59.469 1.00 41.19 103 LEU A N 1
ATOM 783 C CA . LEU A 1 103 ? -29.294 -42.748 60.247 1.00 41.19 103 LEU A CA 1
ATOM 784 C C . LEU A 1 103 ? -28.613 -42.705 61.646 1.00 41.19 103 LEU A C 1
ATOM 786 O O . LEU A 1 103 ? -28.087 -43.721 62.086 1.00 41.19 103 LEU A O 1
ATOM 790 N N . ARG A 1 104 ? -28.636 -41.649 62.473 1.00 41.81 104 ARG A N 1
ATOM 791 C CA . ARG A 1 104 ? -29.766 -40.874 63.044 1.00 41.81 104 ARG A CA 1
ATOM 792 C C . ARG A 1 104 ? -29.185 -39.620 63.721 1.00 41.81 104 ARG A C 1
ATOM 794 O O . ARG A 1 104 ? -28.156 -39.710 64.371 1.00 41.81 104 ARG A O 1
ATOM 801 N N . ARG A 1 105 ? -29.712 -38.416 63.479 1.00 42.72 105 ARG A N 1
ATOM 802 C CA . ARG A 1 105 ? -30.781 -37.723 64.239 1.00 42.72 105 ARG A CA 1
ATOM 803 C C . ARG A 1 105 ? -30.580 -37.710 65.764 1.00 42.72 105 ARG A C 1
ATOM 805 O O . ARG A 1 105 ? -30.897 -38.688 66.430 1.00 42.72 105 ARG A O 1
ATOM 812 N N . SER A 1 106 ? -30.260 -36.532 66.295 1.00 31.31 106 SER A N 1
ATOM 813 C CA . SER A 1 106 ? -30.697 -36.077 67.619 1.00 31.31 106 SER A CA 1
ATOM 814 C C . SER A 1 106 ? -31.119 -34.612 67.512 1.00 31.31 106 SER A C 1
ATOM 816 O O . SER A 1 106 ? -30.308 -33.747 67.195 1.00 31.31 106 SER A O 1
ATOM 818 N N . ALA A 1 107 ? -32.409 -34.362 67.721 1.00 43.62 107 ALA A N 1
ATOM 819 C CA . ALA A 1 107 ? -32.959 -33.040 67.977 1.00 43.62 107 ALA A CA 1
ATOM 820 C C . ALA A 1 107 ? -32.869 -32.786 69.485 1.00 43.62 107 ALA A C 1
ATOM 822 O O . ALA A 1 107 ? -33.313 -33.653 70.229 1.00 43.62 107 ALA A O 1
ATOM 823 N N . ILE A 1 108 ? -32.323 -31.641 69.899 1.00 36.47 108 ILE A N 1
ATOM 824 C CA . ILE A 1 108 ? -32.578 -30.959 71.178 1.00 36.47 108 ILE A CA 1
ATOM 825 C C . ILE A 1 108 ? -32.385 -29.454 70.926 1.00 36.47 108 ILE A C 1
ATOM 827 O O . ILE A 1 108 ? -31.469 -29.045 70.213 1.00 36.47 108 ILE A O 1
ATOM 831 N N . GLU A 1 109 ? -33.313 -28.680 71.479 1.00 42.62 109 GLU A N 1
ATOM 832 C CA . GLU A 1 109 ? -33.439 -27.224 71.499 1.00 42.62 109 GLU A CA 1
ATOM 833 C C . GLU A 1 109 ? -32.140 -26.414 71.630 1.00 42.62 109 GLU A C 1
ATOM 835 O O . GLU A 1 109 ? -31.348 -26.626 72.545 1.00 42.62 109 GLU A O 1
ATOM 840 N N . ASN A 1 110 ? -31.993 -25.395 70.773 1.00 36.22 110 ASN A N 1
ATOM 841 C CA . ASN A 1 110 ? -31.774 -23.999 71.184 1.00 36.22 110 ASN A CA 1
ATOM 842 C C . ASN A 1 110 ? -31.801 -23.067 69.955 1.00 36.22 110 ASN A C 1
ATOM 844 O O . ASN A 1 110 ? -30.943 -23.145 69.079 1.00 36.22 110 ASN A O 1
ATOM 848 N N . ALA A 1 111 ? -32.778 -22.158 69.902 1.00 46.22 111 ALA A N 1
ATOM 849 C CA . ALA A 1 111 ? -32.609 -20.867 69.228 1.00 46.22 111 ALA A CA 1
ATOM 850 C C . ALA A 1 111 ? -31.635 -20.030 70.089 1.00 46.22 111 ALA A C 1
ATOM 852 O O . ALA A 1 111 ? -31.753 -20.119 71.311 1.00 46.22 111 ALA A O 1
ATOM 853 N N . PRO A 1 112 ? -30.685 -19.247 69.535 1.00 45.19 112 PRO A N 1
ATOM 854 C CA . PRO A 1 112 ? -30.928 -18.295 68.450 1.00 45.19 112 PRO A CA 1
ATOM 855 C C . PRO A 1 112 ? -29.803 -18.237 67.392 1.00 45.19 112 PRO A C 1
ATOM 857 O O . PRO A 1 112 ? -28.633 -18.051 67.711 1.00 45.19 112 PRO A O 1
ATOM 860 N N . SER A 1 113 ? -30.141 -18.281 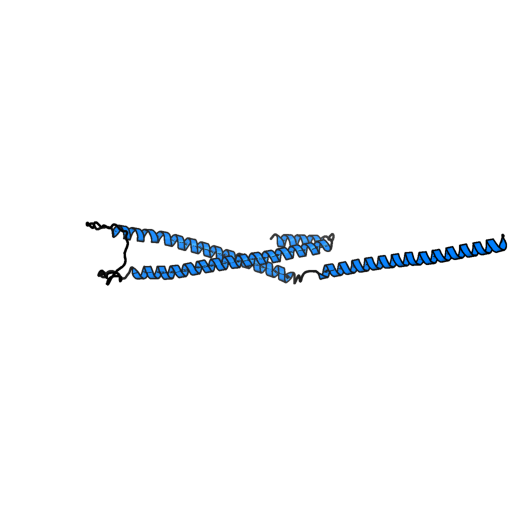66.102 1.00 46.56 113 SER A N 1
ATOM 861 C CA . SER A 1 113 ? -29.176 -17.946 65.035 1.00 46.56 113 SER A CA 1
ATOM 862 C C . SER A 1 113 ? -29.732 -17.029 63.944 1.00 46.56 113 SER A C 1
ATOM 864 O O . SER A 1 113 ? -29.053 -16.801 62.948 1.00 46.56 113 SER A O 1
ATOM 866 N N . GLN A 1 114 ? -30.891 -16.391 64.161 1.00 49.03 114 GLN A N 1
ATOM 867 C CA . GLN A 1 114 ? -31.364 -15.313 63.273 1.00 49.03 114 GLN A CA 1
ATOM 868 C C . GLN A 1 114 ? -30.383 -14.121 63.224 1.00 49.03 114 GLN A C 1
ATOM 870 O O . GLN A 1 114 ? -30.287 -13.438 62.210 1.00 49.03 114 GLN A O 1
ATOM 875 N N . GLN A 1 115 ? -29.571 -13.910 64.269 1.00 46.12 115 GLN A N 1
ATOM 876 C CA . GLN A 1 115 ? -28.511 -12.890 64.273 1.00 46.12 115 GLN A CA 1
ATOM 877 C C . GLN A 1 115 ? -27.295 -13.247 63.399 1.00 46.12 115 GLN A C 1
ATOM 879 O O . GLN A 1 115 ? -26.607 -12.345 62.923 1.00 46.12 115 GLN A O 1
ATOM 884 N N . MET A 1 116 ? -27.025 -14.535 63.155 1.00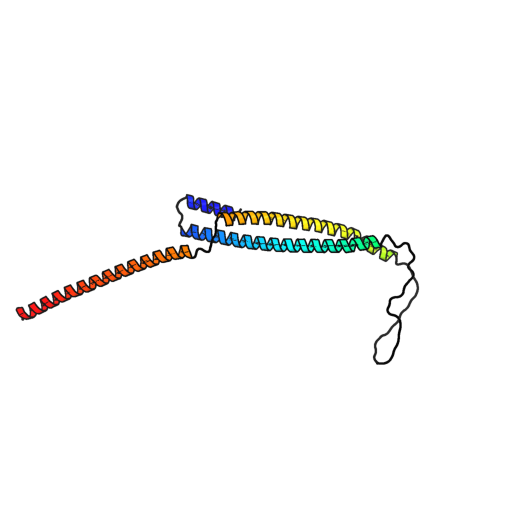 46.56 116 MET A N 1
ATOM 885 C CA . MET A 1 116 ? -25.896 -14.954 62.315 1.00 46.56 116 MET A CA 1
ATOM 886 C C . MET A 1 116 ? -26.230 -14.840 60.820 1.00 46.56 116 MET A C 1
ATOM 888 O O . MET A 1 116 ? -25.354 -14.516 60.022 1.00 46.56 116 MET A O 1
ATOM 892 N N . GLU A 1 117 ? -27.503 -15.003 60.450 1.00 50.25 117 GLU A N 1
ATOM 893 C CA . GLU A 1 117 ? -27.986 -14.788 59.079 1.00 50.25 117 GLU A CA 1
ATOM 894 C C . GLU A 1 117 ? -28.050 -13.292 58.717 1.00 50.25 117 GLU A C 1
ATOM 896 O O . GLU A 1 117 ? -27.648 -12.899 57.621 1.00 50.25 117 GLU A O 1
ATOM 901 N N . MET A 1 118 ? -28.430 -12.430 59.670 1.00 48.97 118 MET A N 1
ATOM 902 C CA . MET A 1 118 ? -28.495 -10.977 59.451 1.00 48.97 118 MET A CA 1
ATOM 903 C C . MET A 1 118 ? -27.109 -10.328 59.267 1.00 48.97 118 MET A C 1
ATOM 905 O O . MET A 1 118 ? -26.956 -9.384 58.492 1.00 48.97 118 MET A O 1
ATOM 909 N N . SER A 1 119 ? -26.067 -10.856 59.921 1.00 47.88 119 SER A N 1
ATOM 910 C CA . SER A 1 119 ? -24.697 -10.332 59.782 1.00 47.88 119 SER A CA 1
ATOM 911 C C . SER A 1 119 ? -24.048 -10.699 58.434 1.00 47.88 119 SER A C 1
ATOM 913 O O . SER A 1 119 ? -23.190 -9.976 57.927 1.00 47.88 119 SER A O 1
ATOM 915 N N . MET A 1 120 ? -24.503 -11.782 57.792 1.00 50.50 120 MET A N 1
ATOM 916 C CA . MET A 1 120 ? -24.020 -12.195 56.466 1.00 50.50 120 MET A CA 1
ATOM 917 C C . MET A 1 120 ? -24.599 -11.328 55.335 1.00 50.50 120 MET A C 1
ATOM 919 O O . MET A 1 120 ? -23.917 -11.082 54.341 1.00 50.50 120 MET A O 1
ATOM 923 N N . LEU A 1 121 ? -25.808 -10.782 55.517 1.00 51.44 121 LEU A N 1
ATOM 924 C CA . LEU A 1 121 ? -26.433 -9.829 54.588 1.00 51.44 121 LEU A CA 1
ATOM 925 C C . LEU A 1 121 ? -25.810 -8.425 54.671 1.00 51.44 121 LEU A C 1
ATOM 927 O O . LEU A 1 121 ? -25.628 -7.765 53.645 1.00 51.44 121 LEU A O 1
ATOM 931 N N . GLN A 1 122 ? -25.397 -7.979 55.863 1.00 47.72 122 GLN A N 1
ATOM 932 C CA . GLN A 1 122 ? -24.812 -6.644 56.041 1.00 47.72 122 GLN A CA 1
ATOM 933 C C . GLN A 1 122 ? -23.385 -6.530 55.471 1.00 47.72 122 GLN A C 1
ATOM 935 O O . GLN A 1 122 ? -22.964 -5.446 55.065 1.00 47.72 122 GLN A O 1
ATOM 940 N N . GLN A 1 123 ? -22.641 -7.638 55.379 1.00 45.56 123 GLN A N 1
ATOM 941 C CA . GLN A 1 123 ? -21.255 -7.630 54.894 1.00 45.56 123 GLN A CA 1
ATOM 942 C C . GLN A 1 123 ? -21.132 -7.726 53.361 1.00 45.56 123 GLN A C 1
ATOM 944 O O . GLN A 1 123 ? -20.071 -7.438 52.799 1.00 45.56 123 GLN A O 1
ATOM 949 N N . THR A 1 124 ? -22.214 -8.062 52.651 1.00 50.84 124 THR A N 1
ATOM 950 C CA . THR A 1 124 ? -22.225 -8.125 51.178 1.00 50.84 124 THR A CA 1
ATOM 951 C C . THR A 1 124 ? -22.517 -6.792 50.485 1.00 50.84 124 THR A C 1
ATOM 953 O O . THR A 1 124 ? -22.118 -6.609 49.333 1.00 50.84 124 THR A O 1
ATOM 956 N N . VAL A 1 125 ? -23.148 -5.842 51.180 1.00 50.81 125 VAL A N 1
ATOM 957 C CA . VAL A 1 125 ? -23.527 -4.524 50.637 1.00 50.81 125 VAL A CA 1
ATOM 958 C C . VAL A 1 125 ? -22.320 -3.592 50.417 1.00 50.81 125 VAL A C 1
ATOM 960 O O . VAL A 1 125 ? -22.162 -3.107 49.294 1.00 50.81 125 VAL A O 1
ATOM 963 N N . PRO A 1 126 ? -21.381 -3.400 51.371 1.00 51.03 126 PRO A N 1
ATOM 964 C CA . PRO A 1 126 ? -20.250 -2.489 51.150 1.00 51.03 126 PRO A CA 1
ATOM 965 C C . PRO A 1 126 ? -19.236 -3.014 50.116 1.00 51.03 126 PRO A C 1
ATOM 967 O O . PRO A 1 126 ? -18.490 -2.241 49.523 1.00 51.03 126 PRO A O 1
ATOM 970 N N . ARG A 1 127 ? -19.221 -4.326 49.832 1.00 51.72 127 ARG A N 1
ATOM 971 C CA . ARG A 1 127 ? -18.365 -4.918 48.786 1.00 51.72 127 ARG A CA 1
ATOM 972 C C . ARG A 1 127 ? -18.956 -4.762 47.377 1.00 51.72 127 ARG A C 1
ATOM 974 O O . ARG A 1 127 ? -18.214 -4.805 46.394 1.00 51.72 127 ARG A O 1
ATOM 981 N N . GLN A 1 128 ? -20.275 -4.587 47.258 1.00 54.88 128 GLN A N 1
ATOM 982 C CA . GLN A 1 128 ? -20.941 -4.399 45.969 1.00 54.88 128 GLN A CA 1
ATOM 983 C C . GLN A 1 128 ? -20.688 -3.011 45.377 1.00 54.88 128 GLN A C 1
ATOM 985 O O . GLN A 1 128 ? -20.388 -2.951 44.183 1.00 54.88 128 GLN A O 1
ATOM 990 N N . GLU A 1 129 ? -20.744 -1.944 46.182 1.00 59.44 129 GLU A N 1
ATOM 991 C CA . GLU A 1 129 ? -20.538 -0.563 45.712 1.00 59.44 129 GLU A CA 1
ATOM 992 C C . GLU A 1 129 ? -19.142 -0.354 45.113 1.00 59.44 129 GLU A C 1
ATOM 994 O O . GLU A 1 129 ? -19.017 0.128 43.981 1.00 59.44 129 GLU A O 1
ATOM 999 N N . SER A 1 130 ? -18.089 -0.814 45.801 1.00 62.03 130 SER A N 1
ATOM 1000 C CA . SER A 1 130 ? -16.715 -0.715 45.290 1.00 62.03 130 SER A CA 1
ATOM 1001 C C . SER A 1 130 ? -16.527 -1.487 43.981 1.00 62.03 130 SER A C 1
ATOM 1003 O O . SER A 1 130 ? -15.801 -1.044 43.093 1.00 62.03 130 SER A O 1
ATOM 1005 N N . TYR A 1 131 ? -17.210 -2.626 43.817 1.00 68.31 131 TYR A N 1
ATOM 1006 C CA . TYR A 1 131 ? -17.136 -3.417 42.589 1.00 68.31 131 TYR A CA 1
ATOM 1007 C C . TYR A 1 131 ? -17.854 -2.733 41.415 1.00 68.31 131 TYR A C 1
ATOM 1009 O O . TYR A 1 131 ? -17.361 -2.799 40.290 1.00 68.31 131 TYR A O 1
ATOM 1017 N N . SER A 1 132 ? -19.008 -2.085 41.623 1.00 71.88 132 SER A N 1
ATOM 1018 C CA . SER A 1 132 ? -19.674 -1.266 40.591 1.00 71.88 132 SER A CA 1
ATOM 1019 C C . SER A 1 132 ? -18.838 -0.058 40.182 1.00 71.88 132 SER A C 1
ATOM 1021 O O . SER A 1 132 ? -18.683 0.180 38.986 1.00 71.88 132 SER A O 1
ATOM 1023 N N . GLN A 1 133 ? -18.233 0.645 41.142 1.00 76.81 133 GLN A N 1
ATOM 1024 C CA . GLN A 1 133 ? -17.432 1.829 40.848 1.00 76.81 133 GLN A CA 1
ATOM 1025 C C . GLN A 1 133 ? -16.149 1.484 40.079 1.00 76.81 133 GLN A C 1
ATOM 1027 O O . GLN A 1 133 ? -15.902 2.068 39.026 1.00 76.81 133 GLN A O 1
ATOM 1032 N N . ASN A 1 134 ? -15.391 0.464 40.510 1.00 79.56 134 ASN A N 1
ATOM 1033 C CA . ASN A 1 134 ? -14.208 0.003 39.766 1.00 79.56 134 ASN A CA 1
ATOM 1034 C C . ASN A 1 134 ? -14.552 -0.443 38.336 1.00 79.56 134 ASN A C 1
ATOM 1036 O O . ASN A 1 134 ? -13.758 -0.260 37.415 1.00 79.56 134 ASN A O 1
ATOM 1040 N N . ARG A 1 135 ? -15.736 -1.030 38.132 1.00 76.56 135 ARG A N 1
ATOM 1041 C CA . ARG A 1 135 ? -16.183 -1.484 36.810 1.00 76.56 135 ARG A CA 1
ATOM 1042 C C . ARG A 1 135 ? -16.622 -0.330 35.912 1.00 76.56 135 ARG A C 1
ATOM 1044 O O . ARG A 1 135 ? -16.324 -0.381 34.724 1.00 76.56 135 ARG A O 1
ATOM 1051 N N . ALA A 1 136 ? -17.264 0.703 36.458 1.00 81.56 136 ALA A N 1
ATOM 1052 C CA . ALA A 1 136 ? -17.580 1.924 35.718 1.00 81.56 136 ALA A CA 1
ATOM 1053 C C . ALA A 1 136 ? -16.302 2.635 35.244 1.00 81.56 136 ALA A C 1
ATOM 1055 O O . ALA A 1 136 ? -16.203 3.008 34.078 1.00 81.56 136 ALA A O 1
ATOM 1056 N N . VAL A 1 137 ? -15.284 2.721 36.109 1.00 85.25 137 VAL A N 1
ATOM 1057 C CA . VAL A 1 137 ? -13.959 3.256 35.749 1.00 85.25 137 VAL A CA 1
ATOM 1058 C C . VAL A 1 137 ? -13.302 2.416 34.648 1.00 85.25 137 VAL A C 1
ATOM 1060 O O . VAL A 1 137 ? -12.792 2.965 33.673 1.00 85.25 137 VAL A O 1
ATOM 1063 N N . ALA A 1 138 ? -13.361 1.083 34.750 1.00 83.06 138 ALA A N 1
ATOM 1064 C CA . ALA A 1 138 ? -12.823 0.195 33.719 1.00 83.06 138 ALA A CA 1
ATOM 1065 C C . ALA A 1 138 ? -13.556 0.327 32.370 1.00 83.06 138 ALA A C 1
ATOM 1067 O O . ALA A 1 138 ? -12.907 0.308 31.328 1.00 83.06 138 ALA A O 1
ATOM 1068 N N . LEU A 1 139 ? -14.885 0.486 32.370 1.00 85.75 139 LEU A N 1
ATOM 1069 C CA . LEU A 1 139 ? -15.666 0.722 31.150 1.00 85.75 139 LEU A CA 1
ATOM 1070 C C . LEU A 1 139 ? -15.325 2.064 30.505 1.00 85.75 139 LEU A C 1
ATOM 1072 O O . LEU A 1 139 ? -15.090 2.100 29.303 1.00 85.75 139 LEU A O 1
ATOM 1076 N N . HIS A 1 140 ? -15.223 3.129 31.301 1.00 87.94 140 HIS A N 1
ATOM 1077 C CA . HIS A 1 140 ? -14.803 4.441 30.811 1.00 87.94 140 HIS A CA 1
ATOM 1078 C C . HIS A 1 140 ? -13.401 4.386 30.187 1.00 87.94 140 HIS A C 1
ATOM 1080 O O . HIS A 1 140 ? -13.162 4.966 29.132 1.00 87.94 140 HIS A O 1
ATOM 1086 N N . SER A 1 141 ? -12.477 3.632 30.794 1.00 88.00 141 SER A N 1
ATOM 1087 C CA . SER A 1 141 ? -11.150 3.402 30.216 1.00 88.00 141 SER A CA 1
ATOM 1088 C C . SER A 1 141 ? -11.223 2.667 28.876 1.00 88.00 141 SER A C 1
ATOM 1090 O O . SER A 1 141 ? -10.527 3.061 27.948 1.00 88.00 141 SER A O 1
ATOM 1092 N N . VAL A 1 142 ? -12.061 1.630 28.751 1.00 89.12 142 VAL A N 1
ATOM 1093 C CA . VAL A 1 142 ? -12.247 0.900 27.484 1.00 89.12 142 VAL A CA 1
ATOM 1094 C C . VAL A 1 142 ? -12.853 1.805 26.411 1.00 89.12 142 VAL A C 1
ATOM 1096 O O . VAL A 1 142 ? -12.375 1.799 25.281 1.00 89.12 142 VAL A O 1
ATOM 1099 N N . GLU A 1 143 ? -13.866 2.604 26.750 1.00 88.69 143 GLU A N 1
ATOM 1100 C CA . GLU A 1 143 ? -14.487 3.557 25.822 1.00 88.69 143 GLU A CA 1
ATOM 1101 C C . GLU A 1 143 ? -13.484 4.624 25.362 1.00 88.69 143 GLU A C 1
ATOM 1103 O O . GLU A 1 143 ? -13.377 4.883 24.164 1.00 88.69 143 GLU A O 1
ATOM 1108 N N . SER A 1 144 ? -12.669 5.158 26.277 1.00 90.69 144 SER A N 1
ATOM 1109 C CA . SER A 1 144 ? -11.583 6.082 25.941 1.00 90.69 144 SER A CA 1
ATOM 1110 C C . SER A 1 144 ? -10.565 5.447 24.984 1.00 90.69 144 SER A C 1
ATOM 1112 O O . SER A 1 144 ? -10.255 6.041 23.951 1.00 90.69 144 SER A O 1
ATOM 1114 N N . THR A 1 145 ? -10.120 4.211 25.237 1.00 89.19 145 THR A N 1
ATOM 1115 C CA . THR A 1 145 ? -9.205 3.501 24.326 1.00 89.19 145 THR A CA 1
ATOM 1116 C C . THR A 1 145 ? -9.840 3.247 22.955 1.00 89.19 145 THR A C 1
ATOM 1118 O O . THR A 1 145 ? -9.174 3.413 21.939 1.00 89.19 145 THR A O 1
ATOM 1121 N N . ILE A 1 146 ? -11.131 2.903 22.885 1.00 88.94 146 ILE A N 1
ATOM 1122 C CA . ILE A 1 146 ? -11.842 2.752 21.604 1.00 88.94 146 ILE A CA 1
ATOM 1123 C C . ILE A 1 146 ? -11.848 4.077 20.826 1.00 88.94 146 ILE A C 1
ATOM 1125 O O . ILE A 1 146 ? -11.584 4.075 19.623 1.00 88.94 146 ILE A O 1
ATOM 1129 N N . THR A 1 147 ? -12.103 5.211 21.489 1.00 90.62 147 THR A N 1
ATOM 1130 C CA . THR A 1 147 ? -12.077 6.527 20.822 1.00 90.62 147 THR A CA 1
ATOM 1131 C C . THR A 1 147 ? -10.684 6.905 20.320 1.00 90.62 147 THR A C 1
ATOM 1133 O O . THR A 1 147 ? -10.552 7.410 19.206 1.00 90.62 147 THR A O 1
ATOM 1136 N N . GLU A 1 148 ? -9.638 6.593 21.086 1.00 91.06 148 GLU A N 1
ATOM 1137 C CA . GLU A 1 148 ? -8.247 6.805 20.680 1.00 91.06 148 GLU A CA 1
ATOM 1138 C C . GLU A 1 148 ? -7.888 5.958 19.447 1.00 91.06 148 GLU A C 1
ATOM 1140 O O . GLU A 1 148 ? -7.366 6.480 18.459 1.00 91.06 148 GLU A O 1
ATOM 1145 N N . LEU A 1 149 ? -8.258 4.672 19.449 1.00 90.25 149 LEU A N 1
ATOM 1146 C CA . LEU A 1 149 ? -8.064 3.770 18.308 1.00 90.25 149 LEU A CA 1
ATOM 1147 C C . LEU A 1 149 ? -8.832 4.232 17.070 1.00 90.25 149 LEU A C 1
ATOM 1149 O O . LEU A 1 149 ? -8.306 4.145 15.964 1.00 90.25 149 LEU A O 1
ATOM 1153 N N . SER A 1 150 ? -10.043 4.769 17.235 1.00 86.50 150 SER A N 1
ATOM 1154 C CA . SER A 1 150 ? -10.809 5.358 16.131 1.00 86.50 150 SER A CA 1
ATOM 1155 C C . SER A 1 150 ? -10.092 6.569 15.519 1.00 86.50 150 SER A C 1
ATOM 1157 O O . SER A 1 150 ? -10.162 6.782 14.304 1.00 86.50 150 SER A O 1
ATOM 1159 N N . GLY A 1 151 ? -9.369 7.346 16.332 1.00 88.06 151 GLY A N 1
ATOM 1160 C CA . GLY A 1 151 ? -8.488 8.416 15.860 1.00 88.06 151 GLY A CA 1
ATOM 1161 C C . GLY A 1 151 ? -7.328 7.878 15.018 1.00 88.06 151 GLY A C 1
ATOM 1162 O O . GLY A 1 151 ? -7.087 8.367 13.913 1.00 88.06 151 GLY A O 1
ATOM 1163 N N . ILE A 1 152 ? -6.666 6.814 15.487 1.00 88.38 152 ILE A N 1
ATOM 1164 C CA . ILE A 1 152 ? -5.600 6.119 14.743 1.00 88.38 152 ILE A CA 1
ATOM 1165 C C . ILE A 1 152 ? -6.143 5.545 13.427 1.00 88.38 152 ILE A C 1
ATOM 1167 O O . ILE A 1 152 ? -5.518 5.708 12.381 1.00 88.38 152 ILE A O 1
ATOM 1171 N N . PHE A 1 153 ? -7.325 4.928 13.453 1.00 85.50 153 PHE A N 1
ATOM 1172 C CA . PHE A 1 153 ? -7.982 4.364 12.276 1.00 85.50 153 PHE A CA 1
ATOM 1173 C C . PHE A 1 153 ? -8.307 5.436 11.236 1.00 85.50 153 PHE A C 1
ATOM 1175 O O . PHE A 1 153 ? -8.010 5.249 10.062 1.00 85.50 153 PHE A O 1
ATOM 1182 N N . THR A 1 154 ? -8.844 6.583 11.660 1.00 85.19 154 THR A N 1
ATOM 1183 C CA . THR A 1 154 ? -9.117 7.719 10.764 1.00 85.19 154 THR A CA 1
ATOM 1184 C C . THR A 1 154 ? -7.826 8.244 10.142 1.00 85.19 154 THR A C 1
ATOM 1186 O O . THR A 1 154 ? -7.769 8.465 8.935 1.00 85.19 154 THR A O 1
ATOM 1189 N N . HIS A 1 155 ? -6.762 8.382 10.938 1.00 84.06 155 HIS A N 1
ATOM 1190 C CA . HIS A 1 155 ? -5.462 8.819 10.440 1.00 84.06 155 HIS A CA 1
ATOM 1191 C C . HIS A 1 155 ? -4.881 7.836 9.409 1.00 84.06 155 HIS A C 1
ATOM 1193 O O . HIS A 1 155 ? -4.472 8.248 8.324 1.00 84.06 155 HIS A O 1
ATOM 1199 N N . LEU A 1 156 ? -4.925 6.531 9.689 1.00 81.62 156 LEU A N 1
ATOM 1200 C CA . LEU A 1 156 ? -4.487 5.495 8.751 1.00 81.62 156 LEU A CA 1
ATOM 1201 C C . LEU A 1 156 ? -5.365 5.440 7.500 1.00 81.62 156 LEU A C 1
ATOM 1203 O O . LEU A 1 156 ? -4.834 5.312 6.404 1.00 81.62 156 LEU A O 1
ATOM 1207 N N . ALA A 1 157 ? -6.684 5.583 7.635 1.00 77.88 157 ALA A N 1
ATOM 1208 C CA . ALA A 1 157 ? -7.606 5.621 6.506 1.00 77.88 157 ALA A CA 1
ATOM 1209 C C . ALA A 1 157 ? -7.292 6.807 5.591 1.00 77.88 157 ALA A C 1
ATOM 1211 O O . ALA A 1 157 ? -7.141 6.614 4.390 1.00 77.88 157 ALA A O 1
ATOM 1212 N N . THR A 1 158 ? -7.084 8.007 6.146 1.00 79.56 158 THR A N 1
ATOM 1213 C CA . THR A 1 158 ? -6.668 9.167 5.343 1.00 79.56 158 THR A CA 1
ATOM 1214 C C . THR A 1 158 ? -5.331 8.926 4.646 1.00 79.56 158 THR A C 1
ATOM 1216 O O . THR A 1 158 ? -5.232 9.159 3.446 1.00 79.56 158 THR A O 1
ATOM 1219 N N . MET A 1 159 ? -4.344 8.360 5.344 1.00 73.75 159 MET A N 1
ATOM 1220 C CA . MET A 1 159 ? -3.022 8.067 4.786 1.00 73.75 159 MET A CA 1
ATOM 1221 C C . MET A 1 159 ? -3.082 7.029 3.652 1.00 73.75 159 MET A C 1
ATOM 1223 O O . MET A 1 159 ? -2.433 7.212 2.630 1.00 73.75 159 MET A O 1
ATOM 1227 N N . VAL A 1 160 ? -3.919 5.996 3.790 1.00 67.12 160 VAL A N 1
ATOM 1228 C CA . VAL A 1 160 ? -4.140 4.960 2.766 1.00 67.12 160 VAL A CA 1
ATOM 1229 C C . VAL A 1 160 ? -4.965 5.490 1.584 1.00 67.12 160 VAL A C 1
ATOM 1231 O O . VAL A 1 160 ? -4.675 5.150 0.443 1.00 67.12 160 VAL A O 1
ATOM 1234 N N . THR A 1 161 ? -5.958 6.360 1.815 1.00 65.00 161 THR A N 1
ATOM 1235 C CA . THR A 1 161 ? -6.754 6.974 0.729 1.00 65.00 161 THR A CA 1
ATOM 1236 C C . THR A 1 161 ? -5.976 8.022 -0.063 1.00 65.00 161 THR A C 1
ATOM 1238 O O . THR A 1 161 ? -6.121 8.097 -1.278 1.00 65.00 161 THR A O 1
ATOM 1241 N N . GLN A 1 162 ? -5.126 8.811 0.603 1.00 58.38 162 GLN A N 1
ATOM 1242 C CA . GLN A 1 162 ? -4.317 9.854 -0.029 1.00 58.38 162 GLN A CA 1
ATOM 1243 C C . GLN A 1 162 ? -3.157 9.263 -0.839 1.00 58.38 162 GLN A C 1
ATOM 1245 O O . GLN A 1 162 ? -2.702 9.881 -1.796 1.00 58.38 162 GLN A O 1
ATOM 1250 N N . GLN A 1 163 ? -2.706 8.061 -0.474 1.00 53.16 163 GLN A N 1
ATOM 1251 C CA . GLN A 1 163 ? -1.710 7.288 -1.219 1.00 53.16 163 GLN A CA 1
ATOM 1252 C C . GLN A 1 163 ? -2.318 6.306 -2.227 1.00 53.16 163 GLN A C 1
ATOM 1254 O O . GLN A 1 163 ? -1.560 5.554 -2.820 1.00 53.16 163 GLN A O 1
ATOM 1259 N N . GLY A 1 164 ? -3.642 6.354 -2.436 1.00 54.41 164 GLY A N 1
ATOM 1260 C CA . GLY A 1 164 ? -4.355 5.818 -3.598 1.00 54.41 164 GLY A CA 1
ATOM 1261 C C . GLY A 1 164 ? -3.871 4.467 -4.127 1.00 54.41 164 GLY A C 1
ATOM 1262 O O . GLY A 1 164 ? -2.991 4.419 -4.972 1.00 54.41 164 GLY A O 1
ATOM 1263 N N . GLU A 1 165 ? -4.538 3.396 -3.691 1.00 53.03 165 GLU A N 1
ATOM 1264 C CA . GLU A 1 165 ? -4.637 2.125 -4.424 1.00 53.03 165 GLU A CA 1
ATOM 1265 C C . GLU A 1 165 ? -3.295 1.496 -4.851 1.00 53.03 165 GLU A C 1
ATOM 1267 O O . GLU A 1 165 ? -2.936 1.453 -6.024 1.00 53.03 165 GLU A O 1
ATOM 1272 N N . LEU A 1 166 ? -2.593 0.863 -3.906 1.00 51.03 166 LEU A N 1
ATOM 1273 C CA . LEU A 1 166 ? -1.692 -0.229 -4.272 1.00 51.03 166 LEU A CA 1
ATOM 1274 C C . LEU A 1 166 ? -2.519 -1.481 -4.582 1.00 51.03 166 LEU A C 1
ATOM 1276 O O . LEU A 1 166 ? -2.556 -2.441 -3.808 1.00 51.03 166 LEU A O 1
ATOM 1280 N N . ALA A 1 167 ? -3.152 -1.497 -5.752 1.00 48.00 167 ALA A N 1
ATOM 1281 C CA . ALA A 1 167 ? -3.308 -2.745 -6.476 1.00 48.00 167 ALA A CA 1
ATOM 1282 C C . ALA A 1 167 ? -1.885 -3.215 -6.809 1.00 48.00 167 ALA A C 1
ATOM 1284 O O . ALA A 1 167 ? -1.297 -2.785 -7.789 1.00 48.00 167 ALA A O 1
ATOM 1285 N N . ILE A 1 168 ? -1.292 -3.957 -5.867 1.00 50.31 168 ILE A N 1
ATOM 1286 C CA . ILE A 1 168 ? -0.110 -4.818 -5.975 1.00 50.31 168 ILE A CA 1
ATOM 1287 C C . ILE A 1 168 ? 0.693 -4.548 -7.257 1.00 50.31 168 ILE A C 1
ATOM 1289 O O . ILE A 1 168 ? 0.340 -5.055 -8.318 1.00 50.31 168 ILE A O 1
ATOM 1293 N N . ARG A 1 169 ? 1.776 -3.766 -7.137 1.00 57.16 169 ARG A N 1
ATOM 1294 C CA . ARG A 1 169 ? 2.751 -3.468 -8.201 1.00 57.16 169 ARG A CA 1
ATOM 1295 C C . ARG A 1 169 ? 3.450 -4.730 -8.717 1.00 57.16 169 ARG A C 1
ATOM 1297 O O . ARG A 1 169 ? 4.615 -4.978 -8.430 1.00 57.16 169 ARG A O 1
ATOM 1304 N N . ILE A 1 170 ? 2.714 -5.553 -9.448 1.00 54.44 170 ILE A N 1
ATOM 1305 C CA . ILE A 1 170 ? 3.258 -6.582 -10.330 1.00 54.44 170 ILE A CA 1
ATOM 1306 C C . ILE A 1 170 ? 3.636 -5.923 -11.665 1.00 54.44 170 ILE A C 1
ATOM 1308 O O . ILE A 1 170 ? 4.653 -6.292 -12.249 1.00 54.44 170 ILE A O 1
ATOM 1312 N N . ASP A 1 171 ? 2.878 -4.910 -12.098 1.00 59.12 171 ASP A N 1
ATOM 1313 C CA . ASP A 1 171 ? 3.034 -4.290 -13.419 1.00 59.12 171 ASP A CA 1
ATOM 1314 C C . ASP A 1 171 ? 4.309 -3.431 -13.541 1.00 59.12 171 ASP A C 1
ATOM 1316 O O . ASP A 1 171 ? 5.006 -3.540 -14.545 1.00 59.12 171 ASP A O 1
ATOM 1320 N N . ASP A 1 172 ? 4.710 -2.684 -12.502 1.00 61.69 172 ASP A N 1
ATOM 1321 C CA . ASP A 1 172 ? 5.938 -1.860 -12.548 1.00 61.69 172 ASP A CA 1
ATOM 1322 C C . ASP A 1 172 ? 7.206 -2.711 -12.761 1.00 61.69 172 ASP A C 1
ATOM 1324 O O . ASP A 1 172 ? 8.066 -2.391 -13.583 1.00 61.69 172 ASP A O 1
ATOM 1328 N N . ASN A 1 173 ? 7.311 -3.849 -12.067 1.00 62.94 173 ASN A N 1
ATOM 1329 C CA . ASN A 1 173 ? 8.412 -4.794 -12.262 1.00 62.94 173 ASN A CA 1
ATOM 1330 C C . ASN A 1 173 ? 8.305 -5.541 -13.606 1.00 62.94 173 ASN A C 1
ATOM 1332 O O . ASN A 1 173 ? 9.321 -6.019 -14.122 1.00 62.94 173 ASN A O 1
ATOM 1336 N N . MET A 1 174 ? 7.101 -5.665 -14.179 1.00 68.50 174 MET A N 1
ATOM 1337 C CA . MET A 1 174 ? 6.887 -6.266 -15.498 1.00 68.50 174 MET A CA 1
ATOM 1338 C C . MET A 1 174 ? 7.422 -5.360 -16.611 1.00 68.50 174 MET A C 1
ATOM 1340 O O . MET A 1 174 ? 8.111 -5.865 -17.496 1.00 68.50 174 MET A O 1
ATOM 1344 N N . ASP A 1 175 ? 7.175 -4.051 -16.545 1.00 73.50 175 ASP A N 1
ATOM 1345 C CA . ASP A 1 175 ? 7.674 -3.082 -17.529 1.00 73.50 175 ASP A CA 1
ATOM 1346 C C . ASP A 1 175 ? 9.208 -3.008 -17.530 1.00 73.50 175 ASP A C 1
ATOM 1348 O O . ASP A 1 175 ? 9.837 -3.057 -18.590 1.00 73.50 175 ASP A O 1
ATOM 1352 N N . GLU A 1 176 ? 9.840 -2.987 -16.352 1.00 75.12 176 GLU A N 1
ATOM 1353 C CA . GLU A 1 176 ? 11.304 -3.033 -16.252 1.00 75.12 176 GLU A CA 1
ATOM 1354 C C . GLU A 1 176 ? 11.870 -4.359 -16.787 1.00 75.12 176 GLU A C 1
ATOM 1356 O O . GLU A 1 176 ? 12.852 -4.381 -17.539 1.00 75.12 176 GLU A O 1
ATOM 1361 N N . SER A 1 177 ? 11.212 -5.479 -16.466 1.00 81.69 177 SER A N 1
ATOM 1362 C CA . SER A 1 177 ? 11.573 -6.793 -17.007 1.00 81.69 177 SER A CA 1
ATOM 1363 C C . SER A 1 177 ? 11.440 -6.826 -18.531 1.00 81.69 177 SER A C 1
ATOM 1365 O O . SER A 1 177 ? 12.303 -7.392 -19.201 1.00 81.69 177 SER A O 1
ATOM 1367 N N . LEU A 1 178 ? 10.408 -6.194 -19.096 1.00 86.06 178 LEU A N 1
ATOM 1368 C CA . LEU A 1 178 ? 10.192 -6.093 -20.539 1.00 86.06 178 LEU A CA 1
ATOM 1369 C C . LEU A 1 178 ? 11.328 -5.307 -21.201 1.00 86.06 178 LEU A C 1
ATOM 1371 O O . LEU A 1 178 ? 11.916 -5.791 -22.170 1.00 86.06 178 LEU A O 1
ATOM 1375 N N . VAL A 1 179 ? 11.700 -4.148 -20.650 1.00 87.19 179 VAL A N 1
ATOM 1376 C CA . VAL A 1 179 ? 12.809 -3.329 -21.166 1.00 87.19 179 VAL A CA 1
ATOM 1377 C C . VAL A 1 179 ? 14.141 -4.083 -21.096 1.00 87.19 179 VAL A C 1
ATOM 1379 O O . VAL A 1 179 ? 14.887 -4.095 -22.079 1.00 87.19 179 VAL A O 1
ATOM 1382 N N . ASN A 1 180 ? 14.431 -4.773 -19.990 1.00 90.31 180 ASN A N 1
ATOM 1383 C CA . ASN A 1 180 ? 15.651 -5.576 -19.857 1.00 90.31 180 ASN A CA 1
ATOM 1384 C C . ASN A 1 180 ? 15.678 -6.772 -20.819 1.00 90.31 180 ASN A C 1
ATOM 1386 O O . ASN A 1 180 ? 16.720 -7.065 -21.412 1.00 90.31 180 ASN A O 1
ATOM 1390 N N . VAL A 1 181 ? 14.546 -7.456 -21.008 1.00 92.12 181 VAL A N 1
ATOM 1391 C CA . VAL A 1 181 ? 14.429 -8.580 -21.949 1.00 92.12 181 VAL A CA 1
ATOM 1392 C C . VAL A 1 181 ? 14.592 -8.103 -23.392 1.00 92.12 181 VAL A C 1
ATOM 1394 O O . VAL A 1 181 ? 15.327 -8.732 -24.158 1.00 92.12 181 VAL A O 1
ATOM 1397 N N . GLU A 1 182 ? 13.981 -6.981 -23.773 1.00 92.25 182 GLU A N 1
ATOM 1398 C CA . GLU A 1 182 ? 14.121 -6.420 -25.121 1.00 92.25 182 GLU A CA 1
ATOM 1399 C C . GLU A 1 182 ? 15.550 -5.900 -25.364 1.00 92.25 182 GLU A C 1
ATOM 1401 O O . GLU A 1 182 ? 16.127 -6.132 -26.430 1.00 92.25 182 GLU A O 1
ATOM 1406 N N . GLY A 1 183 ? 16.185 -5.300 -24.350 1.00 92.31 183 GLY A N 1
ATOM 1407 C CA . GLY A 1 183 ? 17.600 -4.924 -24.386 1.00 92.31 183 GLY A CA 1
ATOM 1408 C C . GLY A 1 183 ? 18.525 -6.130 -24.591 1.00 92.31 183 GLY A C 1
ATOM 1409 O O . GLY A 1 183 ? 19.387 -6.118 -25.476 1.00 92.31 183 GLY A O 1
ATOM 1410 N N . ALA A 1 184 ? 18.304 -7.214 -23.842 1.00 93.00 184 ALA A N 1
ATOM 1411 C CA . ALA A 1 184 ? 19.052 -8.462 -23.988 1.00 93.00 184 ALA A CA 1
ATOM 1412 C C . ALA A 1 184 ? 18.839 -9.103 -25.369 1.00 93.00 184 ALA A C 1
ATOM 1414 O O . ALA A 1 184 ? 19.795 -9.547 -26.010 1.00 93.00 184 ALA A O 1
ATOM 1415 N N . ARG A 1 185 ? 17.600 -9.106 -25.873 1.00 92.56 185 ARG A N 1
ATOM 1416 C CA . ARG A 1 185 ? 17.261 -9.585 -27.218 1.00 92.56 185 ARG A CA 1
ATOM 1417 C C . ARG A 1 185 ? 17.994 -8.789 -28.295 1.00 92.56 185 ARG A C 1
ATOM 1419 O O . ARG A 1 185 ? 18.568 -9.389 -29.205 1.00 92.56 185 ARG A O 1
ATOM 1426 N N . SER A 1 186 ? 18.009 -7.463 -28.185 1.00 91.94 186 SER A N 1
ATOM 1427 C CA . SER A 1 186 ? 18.711 -6.585 -29.123 1.00 91.94 186 SER A CA 1
ATOM 1428 C C . SER A 1 186 ? 20.218 -6.872 -29.142 1.00 91.94 186 SER A C 1
ATOM 1430 O O . SER A 1 186 ? 20.805 -7.064 -30.212 1.00 91.94 186 SER A O 1
ATOM 1432 N N . ALA A 1 187 ? 20.835 -7.042 -27.967 1.00 91.31 187 ALA A N 1
ATOM 1433 C CA . ALA A 1 187 ? 22.245 -7.414 -27.847 1.00 91.31 187 ALA A CA 1
ATOM 1434 C C . ALA A 1 187 ? 22.550 -8.792 -28.469 1.00 91.31 187 ALA A C 1
ATOM 1436 O O . ALA A 1 187 ? 23.539 -8.949 -29.191 1.00 91.31 187 ALA A O 1
ATOM 1437 N N . LEU A 1 188 ? 21.682 -9.787 -28.253 1.00 91.31 188 LEU A N 1
ATOM 1438 C CA . LEU A 1 188 ? 21.819 -11.120 -28.851 1.00 91.31 188 LEU A CA 1
ATOM 1439 C C . LEU A 1 188 ? 21.695 -11.086 -30.380 1.00 91.31 188 LEU A C 1
ATOM 1441 O O . LEU A 1 188 ? 22.492 -11.723 -31.072 1.00 91.31 188 LEU A O 1
ATOM 1445 N N . LEU A 1 189 ? 20.747 -10.317 -30.926 1.00 91.06 189 LEU A N 1
ATOM 1446 C CA . LEU A 1 189 ? 20.593 -10.142 -32.375 1.00 91.06 189 LEU A CA 1
ATOM 1447 C C . LEU A 1 189 ? 21.794 -9.416 -32.991 1.00 91.06 189 LEU A C 1
ATOM 1449 O O . LEU A 1 189 ? 22.273 -9.800 -34.064 1.00 91.06 189 LEU A O 1
ATOM 1453 N N . GLN A 1 190 ? 22.340 -8.415 -32.303 1.00 88.94 190 GLN A N 1
ATOM 1454 C CA . GLN A 1 190 ? 23.550 -7.725 -32.743 1.00 88.94 190 GLN A CA 1
ATOM 1455 C C . GLN A 1 190 ? 24.768 -8.665 -32.731 1.00 88.94 190 GLN A C 1
ATOM 1457 O O . GLN A 1 190 ? 25.576 -8.669 -33.662 1.00 88.94 190 GLN A O 1
ATOM 1462 N N . HIS A 1 191 ? 24.882 -9.531 -31.721 1.00 88.62 191 HIS A N 1
ATOM 1463 C CA . HIS A 1 191 ? 25.957 -10.517 -31.650 1.00 88.62 191 HIS A CA 1
ATOM 1464 C C . HIS A 1 191 ? 25.835 -11.588 -32.748 1.00 88.62 191 HIS A C 1
ATOM 1466 O O . HIS A 1 191 ? 26.825 -11.938 -33.400 1.00 88.62 191 HIS A O 1
ATOM 1472 N N . LEU A 1 192 ? 24.617 -12.069 -33.016 1.00 87.00 192 LEU A N 1
ATOM 1473 C CA . LEU A 1 192 ? 24.344 -13.049 -34.067 1.00 87.00 192 LEU A CA 1
ATOM 1474 C C . LEU A 1 192 ? 24.631 -12.473 -35.461 1.00 87.00 192 LEU A C 1
ATOM 1476 O O . LEU A 1 192 ? 25.295 -13.128 -36.267 1.00 87.00 192 LEU A O 1
ATOM 1480 N N . THR A 1 193 ? 24.216 -11.233 -35.740 1.00 85.38 193 THR A N 1
ATOM 1481 C CA . THR A 1 193 ? 24.504 -10.562 -37.023 1.00 85.38 193 THR A CA 1
ATOM 1482 C C . THR A 1 193 ? 26.004 -10.331 -37.229 1.00 85.38 193 THR A C 1
ATOM 1484 O O . THR A 1 193 ? 26.510 -10.553 -38.332 1.00 85.38 193 THR A O 1
ATOM 1487 N N . ARG A 1 194 ? 26.752 -10.004 -36.168 1.00 85.19 194 ARG A N 1
ATOM 1488 C CA . ARG A 1 194 ? 28.221 -9.905 -36.205 1.00 85.19 194 ARG A CA 1
ATOM 1489 C C . ARG A 1 194 ? 28.899 -11.249 -36.501 1.00 85.19 194 ARG A C 1
ATOM 1491 O O . ARG A 1 194 ? 29.790 -11.306 -37.348 1.00 85.19 194 ARG A O 1
ATOM 1498 N N . ILE A 1 195 ? 28.469 -12.338 -35.856 1.00 84.75 195 ILE A N 1
ATOM 1499 C CA . ILE A 1 195 ? 28.969 -13.699 -36.133 1.00 84.75 195 ILE A CA 1
ATOM 1500 C C . ILE A 1 195 ? 28.642 -14.140 -37.565 1.00 84.75 195 ILE A C 1
ATOM 1502 O O . ILE A 1 195 ? 29.501 -14.693 -38.253 1.00 84.75 195 ILE A O 1
ATOM 1506 N N . SER A 1 196 ? 27.414 -13.881 -38.017 1.00 79.75 196 SER A N 1
ATOM 1507 C CA . SER A 1 196 ? 26.935 -14.193 -39.366 1.00 79.75 196 SER A CA 1
ATOM 1508 C C . SER A 1 196 ? 27.799 -13.519 -40.436 1.00 79.75 196 SER A C 1
ATOM 1510 O O . SER A 1 196 ? 28.318 -14.185 -41.333 1.00 79.75 196 SER A O 1
ATOM 1512 N N . SER A 1 197 ? 28.029 -12.211 -40.290 1.00 81.75 197 SER A N 1
ATOM 1513 C CA . SER A 1 197 ? 28.834 -11.420 -41.225 1.00 81.75 197 SER A CA 1
ATOM 1514 C C . SER A 1 197 ? 30.266 -11.959 -41.355 1.00 81.75 197 SER A C 1
ATOM 1516 O O . SER A 1 197 ? 30.770 -12.166 -42.463 1.00 81.75 197 SER A O 1
ATOM 1518 N N . ASN A 1 198 ? 30.890 -12.314 -40.228 1.00 86.88 198 ASN A N 1
ATOM 1519 C CA . ASN A 1 198 ? 32.233 -12.895 -40.211 1.00 86.88 198 ASN A CA 1
ATOM 1520 C C . ASN A 1 198 ? 32.328 -14.246 -40.940 1.00 86.88 198 ASN A C 1
ATOM 1522 O O . ASN A 1 198 ? 33.350 -14.525 -41.567 1.00 86.88 198 ASN A O 1
ATOM 1526 N N . ARG A 1 199 ? 31.282 -15.085 -40.914 1.00 88.94 199 ARG A N 1
ATOM 1527 C CA . ARG A 1 199 ? 31.281 -16.366 -41.649 1.00 88.94 199 ARG A CA 1
ATOM 1528 C C . ARG A 1 199 ? 31.315 -16.160 -43.159 1.00 88.94 199 ARG A C 1
ATOM 1530 O O . ARG A 1 199 ? 32.052 -16.855 -43.855 1.00 88.94 199 ARG A O 1
ATOM 1537 N N . TRP A 1 200 ? 30.555 -15.192 -43.667 1.00 86.00 200 TRP A N 1
ATOM 1538 C CA . TRP A 1 200 ? 30.559 -14.891 -45.097 1.00 86.00 200 TRP A CA 1
ATOM 1539 C C . TRP A 1 200 ? 31.887 -14.267 -45.547 1.00 86.00 200 TRP A C 1
ATOM 1541 O O . TRP A 1 200 ? 32.399 -14.595 -46.618 1.00 86.00 200 TRP A O 1
ATOM 1551 N N . LEU A 1 201 ? 32.497 -13.440 -44.693 1.00 89.25 201 LEU A N 1
ATOM 1552 C CA . LEU A 1 201 ? 33.850 -12.922 -44.901 1.00 89.25 201 LEU A CA 1
ATOM 1553 C C . LEU A 1 201 ? 34.899 -14.049 -44.955 1.00 89.25 201 LEU A C 1
ATOM 1555 O O . LEU A 1 201 ? 35.718 -14.068 -45.872 1.00 89.25 201 LEU A O 1
ATOM 1559 N N . MET A 1 202 ? 34.830 -15.027 -44.046 1.00 88.56 202 MET A N 1
ATOM 1560 C CA . MET A 1 202 ? 35.708 -16.207 -44.060 1.00 88.56 202 MET A CA 1
ATOM 1561 C C . MET A 1 202 ? 35.568 -17.021 -45.352 1.00 88.56 202 MET A C 1
ATOM 1563 O O . MET A 1 202 ? 36.573 -17.402 -45.949 1.00 88.56 202 MET A O 1
ATOM 1567 N N . ILE A 1 203 ? 34.338 -17.240 -45.826 1.00 91.94 203 ILE A N 1
ATOM 1568 C CA . ILE A 1 203 ? 34.070 -17.960 -47.082 1.00 91.94 203 ILE A CA 1
ATOM 1569 C C . ILE A 1 203 ? 34.694 -17.251 -48.286 1.00 91.94 203 ILE A C 1
ATOM 1571 O O . ILE A 1 203 ? 35.297 -17.903 -49.137 1.00 91.94 203 ILE A O 1
ATOM 1575 N N . LYS A 1 204 ? 34.604 -15.919 -48.350 1.00 92.56 204 LYS A N 1
ATOM 1576 C CA . LYS A 1 204 ? 35.239 -15.139 -49.419 1.00 92.56 204 LYS A CA 1
ATOM 1577 C C . LYS A 1 204 ? 36.757 -15.273 -49.418 1.00 92.56 204 LYS A C 1
ATOM 1579 O O . LYS A 1 204 ? 37.338 -15.512 -50.471 1.00 92.56 204 LYS A O 1
ATOM 1584 N N . ILE A 1 205 ? 37.388 -15.135 -48.251 1.00 93.06 205 ILE A N 1
ATOM 1585 C CA . ILE A 1 205 ? 38.845 -15.277 -48.110 1.00 93.06 205 ILE A CA 1
ATOM 1586 C C . ILE A 1 205 ? 39.276 -16.685 -48.534 1.00 93.06 205 ILE A C 1
ATOM 1588 O O . ILE A 1 205 ? 40.217 -16.837 -49.308 1.00 93.06 205 ILE A O 1
ATOM 1592 N N . PHE A 1 206 ? 38.543 -17.709 -48.097 1.00 95.12 206 PHE A N 1
ATOM 1593 C CA . PHE A 1 206 ? 38.816 -19.095 -48.463 1.00 95.12 206 PHE A CA 1
ATOM 1594 C C . PHE A 1 206 ? 38.699 -19.343 -49.977 1.00 95.12 206 PHE A C 1
ATOM 1596 O O . PHE A 1 206 ? 39.567 -19.988 -50.561 1.00 95.12 206 PHE A O 1
ATOM 1603 N N . ALA A 1 207 ? 37.683 -18.777 -50.637 1.00 95.25 207 ALA A N 1
ATOM 1604 C CA . ALA A 1 207 ? 37.515 -18.885 -52.088 1.00 95.25 207 ALA A CA 1
ATOM 1605 C C . ALA A 1 207 ? 38.670 -18.230 -52.867 1.00 95.25 207 ALA A C 1
ATOM 1607 O O . ALA A 1 207 ? 39.137 -18.794 -53.856 1.00 95.25 207 ALA A O 1
ATOM 1608 N N . VAL A 1 208 ? 39.168 -17.077 -52.403 1.00 94.94 208 VAL A N 1
ATOM 1609 C CA . VAL A 1 208 ? 40.338 -16.411 -53.003 1.00 94.94 208 VAL A CA 1
ATOM 1610 C C . VAL A 1 208 ? 41.593 -17.278 -52.864 1.00 94.94 208 VAL A C 1
ATOM 1612 O O . VAL A 1 208 ? 42.337 -17.422 -53.832 1.00 94.94 208 VAL A O 1
ATOM 1615 N N . ILE A 1 209 ? 41.803 -17.904 -51.700 1.00 95.31 209 ILE A N 1
ATOM 1616 C CA . ILE A 1 209 ? 42.935 -18.818 -51.470 1.00 95.31 209 ILE A CA 1
ATOM 1617 C C . ILE A 1 209 ? 42.859 -20.033 -52.405 1.00 95.31 209 ILE A C 1
ATOM 1619 O O . ILE A 1 209 ? 43.863 -20.387 -53.021 1.00 95.31 209 ILE A O 1
ATOM 1623 N N . ILE A 1 210 ? 41.681 -20.651 -52.559 1.00 94.25 210 ILE A N 1
ATOM 1624 C CA . ILE A 1 210 ? 41.489 -21.783 -53.481 1.00 94.25 210 ILE A CA 1
ATOM 1625 C C . ILE A 1 210 ? 41.761 -21.371 -54.927 1.00 94.25 210 ILE A C 1
ATOM 1627 O O . ILE A 1 210 ? 42.456 -22.088 -55.642 1.00 94.25 210 ILE A O 1
ATOM 1631 N N . LEU A 1 211 ? 41.241 -20.223 -55.364 1.00 94.88 211 LEU A N 1
ATOM 1632 C CA . LEU A 1 211 ? 41.463 -19.739 -56.723 1.00 94.88 211 LEU A CA 1
ATOM 1633 C C . LEU A 1 211 ? 42.955 -19.518 -56.989 1.00 94.88 211 LEU A C 1
ATOM 1635 O O . LEU A 1 211 ? 43.458 -19.942 -58.026 1.00 94.88 211 LEU A O 1
ATOM 1639 N N . PHE A 1 212 ? 43.672 -18.918 -56.035 1.00 93.75 212 PHE A N 1
ATOM 1640 C CA . PHE A 1 212 ? 45.118 -18.741 -56.135 1.00 93.75 212 PHE A CA 1
ATOM 1641 C C . PHE A 1 212 ? 45.861 -20.082 -56.212 1.00 93.75 212 PHE A C 1
ATOM 1643 O O . PHE A 1 212 ? 46.754 -20.231 -57.040 1.00 93.75 212 PHE A O 1
ATOM 1650 N N . LEU A 1 213 ? 45.462 -21.075 -55.408 1.00 92.94 213 LEU A N 1
ATOM 1651 C CA . LEU A 1 213 ? 46.042 -22.421 -55.431 1.00 92.94 213 LEU A CA 1
ATOM 1652 C C . LEU A 1 213 ? 45.831 -23.101 -56.790 1.00 92.94 213 LEU A C 1
ATOM 1654 O O . LEU A 1 213 ? 46.772 -23.669 -57.336 1.00 92.94 213 LEU A O 1
ATOM 1658 N N . ILE A 1 214 ? 44.626 -23.004 -57.359 1.00 93.44 214 ILE A N 1
ATOM 1659 C CA . ILE A 1 214 ? 44.313 -23.547 -58.688 1.00 93.44 214 ILE A CA 1
ATOM 1660 C C . ILE A 1 214 ? 45.199 -22.887 -59.748 1.00 93.44 214 ILE A C 1
ATOM 1662 O O . ILE A 1 214 ? 45.850 -23.587 -60.516 1.00 93.44 214 ILE A O 1
ATOM 1666 N N . VAL A 1 215 ? 45.272 -21.552 -59.771 1.00 92.69 215 VAL A N 1
ATOM 1667 C CA . VAL A 1 215 ? 46.129 -20.823 -60.720 1.00 92.69 215 VAL A CA 1
ATOM 1668 C C . VAL A 1 215 ? 47.592 -21.231 -60.550 1.00 92.69 215 VAL A C 1
ATOM 1670 O O . VAL A 1 215 ? 48.256 -21.529 -61.535 1.00 92.69 215 VAL A O 1
ATOM 1673 N N . PHE A 1 216 ? 48.090 -21.312 -59.317 1.00 93.25 216 PHE A N 1
ATOM 1674 C CA . PHE A 1 216 ? 49.457 -21.746 -59.045 1.00 93.25 216 PHE A CA 1
ATOM 1675 C C . PHE A 1 216 ? 49.725 -23.168 -59.562 1.00 93.25 216 PHE A C 1
ATOM 1677 O O . PHE A 1 216 ? 50.722 -23.380 -60.243 1.00 93.25 216 PHE A O 1
ATOM 1684 N N . LEU A 1 217 ? 48.823 -24.125 -59.317 1.00 91.06 217 LEU A N 1
ATOM 1685 C CA . LEU A 1 217 ? 48.977 -25.497 -59.811 1.00 91.06 217 LEU A CA 1
ATOM 1686 C C . LEU A 1 217 ? 48.942 -25.606 -61.337 1.00 91.06 217 LEU A C 1
ATOM 1688 O O . LEU A 1 217 ? 49.591 -26.489 -61.871 1.00 91.06 217 LEU A O 1
ATOM 1692 N N . PHE A 1 218 ? 48.189 -24.756 -62.035 1.00 90.62 218 PHE A N 1
ATOM 1693 C CA . PHE A 1 218 ? 48.107 -24.812 -63.499 1.00 90.62 218 PHE A CA 1
ATOM 1694 C C . PHE A 1 218 ? 49.208 -24.023 -64.218 1.00 90.62 218 PHE A C 1
ATOM 1696 O O . PHE A 1 218 ? 49.477 -24.305 -65.382 1.00 90.62 218 PHE A O 1
ATOM 1703 N N . PHE A 1 219 ? 49.786 -23.002 -63.577 1.00 86.75 219 PHE A N 1
ATOM 1704 C CA . PHE A 1 219 ? 50.781 -22.122 -64.201 1.00 86.75 219 PHE A CA 1
ATOM 1705 C C . PHE A 1 219 ? 52.218 -22.343 -63.710 1.00 86.75 219 PHE A C 1
ATOM 1707 O O . PHE A 1 219 ? 53.144 -21.948 -64.416 1.00 86.75 219 PHE A O 1
ATOM 1714 N N . VAL A 1 220 ? 52.423 -22.899 -62.510 1.00 80.81 220 VAL A N 1
ATOM 1715 C CA . VAL A 1 220 ? 53.763 -23.132 -61.935 1.00 80.81 220 VAL A CA 1
ATOM 1716 C C . VAL A 1 220 ? 54.174 -24.605 -61.968 1.00 80.81 220 VAL A C 1
ATOM 1718 O O . VAL A 1 220 ? 55.368 -24.869 -62.119 1.00 80.81 220 VAL A O 1
ATOM 1721 N N . ALA A 1 221 ? 53.233 -25.545 -61.822 1.00 61.16 221 ALA A N 1
ATOM 1722 C CA . ALA A 1 221 ? 53.483 -26.968 -62.085 1.00 61.16 221 ALA A CA 1
ATOM 1723 C C . ALA A 1 221 ? 53.237 -27.290 -63.565 1.00 61.16 221 ALA A C 1
ATOM 1725 O O . ALA A 1 221 ? 53.961 -28.169 -64.083 1.00 61.16 221 ALA A O 1
#

Secondary structure (DSSP, 8-state):
-HHHHHHHHHHHHHHTS---HHHHHHHHHHHHHHHHHHHHHHHHHHHHHHHHHHHHHHHHHHHHHHHHHHHHHTTS--S----PPPS--------------------------HHHHHHHHHTTHHHHHHHHHHHHHHHHHHHHHHHHHHHHHHHHHHHHHHT-----SSHHHHHHHHHHHHHHHHHHHHHHHHHHHHHHHHHHHHHHHHHHHHHHHHHT-

Sequence (221 aa):
MALSDLQTLQNMEIADGSYSHDKVGHYTAVCDDLKTRLMGATKQFQDVLTARSENMKAHENRKQLFSAKNAAVDNQNNAKAVPEPPPWSSSSTPSGSLQQQPLRRSAIENAPSQQMEMSMLQQTVPRQESYSQNRAVALHSVESTITELSGIFTHLATMVTQQGELAIRIDDNMDESLVNVEGARSALLQHLTRISSNRWLMIKIFAVIILFLIVFLFFVA